Protein AF-A0A2P4SVF3-F1 (afdb_monomer_lite)

InterPro domains:
  IPR013594 Dynein heavy chain, tail [PF08385] (12-322)
  IPR026983 Dynein heavy chain [PTHR46532] (14-321)

Sequence (328 aa):
MCRWVSSALLLLHTALSEAQDIHLHLMPLRRPLEDIERTDFSKVQPLLLPLLHAVCLTWVTSKHYSQPARIVVLLQEICNLLIQQALVYLSPEDLLKGEMEESMSKVQMVLSILNGFKETFEDRREELHTYYKPDQEVKEWNFHARMVFARLDSFLKRLEMVEQAQLPVWTTVLIVFCQCYNLCASPLTLKDLLANALDLKKLEKIEFSGFKGKALSQQVLDMHEEFQEAYKVFAEQTYDCLDLTNVQKVEDIDRRLGTVFIQAFDDASDLEHTFKLLEMFGSLLERPVIAADAAGKYPDLVRMFSSALSDARLIYSRHVQAELELGE

Foldseek 3Di:
DVVVVVVVVVVVVVVVVLVVLLCVLCVVLVVLLVCLLPDQLLPNQVSLLVNLVSLLSSLARRPNCVDLVNSLVVLLVVLVSLLLNLPVQLPLVCLLVDDVVVSLVSLVSSLVSLVSSVVSNVVCQVCSCVSDDPPDDRDHNPDDCCSNCVVVVVVSVLSVLVNVVPDPPVCVVVVVVCVVPVDDDDQQGVCNVSVCLNLLVLLVVDQDDDPCRVVLNVVSVVVSVVSVVVVVCLSPDPDDPPPCVVSVVVVVVLLVVLVSLVVQCVVDPALVSNVVSCVSCPCSCVDPNSVVSCVVCVVVSVVRVVVVVVVVVVVVVVVVVVDVVVDD

pLDDT: mean 70.2, std 19.52, range [31.38, 98.06]

Organism: Bambusicola thoracicus (NCBI:txid9083)

Radius of gyration: 30.81 Å; chains: 1; bounding box: 68×55×104 Å

Structure (mmCIF, N/CA/C/O backbone):
data_AF-A0A2P4SVF3-F1
#
_entry.id   AF-A0A2P4SVF3-F1
#
loop_
_atom_site.group_PDB
_atom_site.id
_atom_site.type_symbol
_atom_site.label_atom_id
_atom_site.label_alt_id
_atom_site.label_comp_id
_atom_site.label_asym_id
_atom_site.label_entity_id
_atom_site.label_seq_id
_atom_site.pdbx_PDB_ins_code
_atom_site.Cartn_x
_atom_site.Cartn_y
_atom_site.Cartn_z
_atom_site.occupancy
_atom_site.B_iso_or_equiv
_atom_site.auth_seq_id
_atom_site.auth_comp_id
_atom_site.auth_asym_id
_atom_site.auth_atom_id
_atom_site.pdbx_PDB_model_num
ATOM 1 N N . MET A 1 1 ? 27.612 -37.792 -34.303 1.00 42.69 1 MET A N 1
ATOM 2 C CA . MET A 1 1 ? 28.078 -37.078 -33.090 1.00 42.69 1 MET A CA 1
ATOM 3 C C . MET A 1 1 ? 28.384 -35.593 -33.321 1.00 42.69 1 MET A C 1
ATOM 5 O O . MET A 1 1 ? 27.923 -34.791 -32.525 1.00 42.69 1 MET A O 1
ATOM 9 N N . CYS A 1 2 ? 29.055 -35.177 -34.405 1.00 42.62 2 CYS A N 1
ATOM 10 C CA . CYS A 1 2 ? 29.517 -33.781 -34.560 1.00 42.62 2 CYS A CA 1
ATOM 11 C C . CYS A 1 2 ? 28.425 -32.694 -34.684 1.00 42.62 2 CYS A C 1
ATOM 13 O O . CYS A 1 2 ? 28.639 -31.579 -34.221 1.00 42.62 2 CYS A O 1
ATOM 15 N N . ARG A 1 3 ? 27.241 -32.990 -35.247 1.00 35.78 3 ARG A N 1
ATOM 16 C CA . ARG A 1 3 ? 26.147 -31.997 -35.362 1.00 35.78 3 ARG A CA 1
ATOM 17 C C . ARG A 1 3 ? 25.506 -31.637 -34.017 1.00 35.78 3 ARG A C 1
ATOM 19 O O . ARG A 1 3 ? 25.167 -30.483 -33.808 1.00 35.78 3 ARG A O 1
ATOM 26 N N . TRP A 1 4 ? 25.403 -32.596 -33.097 1.00 31.38 4 TRP A N 1
ATOM 27 C CA . TRP A 1 4 ? 24.871 -32.365 -31.748 1.00 31.38 4 TRP A CA 1
ATOM 28 C C . TRP A 1 4 ? 25.852 -31.592 -30.874 1.00 31.38 4 TRP A C 1
ATOM 30 O O . TRP A 1 4 ? 25.445 -30.672 -30.182 1.00 31.38 4 TRP A O 1
ATOM 40 N N . VAL A 1 5 ? 27.148 -31.905 -30.965 1.00 40.66 5 VAL A N 1
ATOM 41 C CA . VAL A 1 5 ? 28.200 -31.169 -30.248 1.00 40.66 5 VAL A CA 1
ATOM 42 C C . VAL A 1 5 ? 28.322 -29.739 -30.776 1.00 40.66 5 VAL A C 1
ATOM 44 O O . VAL A 1 5 ? 28.398 -28.811 -29.984 1.00 40.66 5 VAL A O 1
ATOM 47 N N . SER A 1 6 ? 28.250 -29.537 -32.097 1.00 42.84 6 SER A N 1
ATOM 48 C CA . SER A 1 6 ? 28.234 -28.199 -32.702 1.00 42.84 6 SER A CA 1
ATOM 49 C C . SER A 1 6 ? 26.965 -27.415 -32.351 1.00 42.84 6 SER A C 1
ATOM 51 O O . SER A 1 6 ? 27.064 -26.237 -32.028 1.00 42.84 6 SER A O 1
ATOM 53 N N . SER A 1 7 ? 25.795 -28.064 -32.331 1.00 43.91 7 SER A N 1
ATOM 54 C CA . SER A 1 7 ? 24.541 -27.443 -31.888 1.00 43.91 7 SER A CA 1
ATOM 55 C C . SER A 1 7 ? 24.562 -27.103 -30.395 1.00 43.91 7 SER A C 1
ATOM 57 O O . SER A 1 7 ? 24.081 -26.044 -30.014 1.00 43.91 7 SER A O 1
ATOM 59 N N . ALA A 1 8 ? 25.132 -27.961 -29.549 1.00 41.50 8 ALA A N 1
ATOM 60 C CA . ALA A 1 8 ? 25.262 -27.719 -28.114 1.00 41.50 8 ALA A CA 1
ATOM 61 C C . ALA A 1 8 ? 26.281 -26.610 -27.805 1.00 41.50 8 ALA A C 1
ATOM 63 O O . ALA A 1 8 ? 26.013 -25.762 -26.962 1.00 41.50 8 ALA A O 1
ATOM 64 N N . LEU A 1 9 ? 27.413 -26.566 -28.520 1.00 45.22 9 LEU A N 1
ATOM 65 C CA . LEU A 1 9 ? 28.387 -25.468 -28.452 1.00 45.22 9 LEU A CA 1
ATOM 66 C C . LEU A 1 9 ? 27.781 -24.143 -28.911 1.00 45.22 9 LEU A C 1
ATOM 68 O O . LEU A 1 9 ? 28.027 -23.118 -28.285 1.00 45.22 9 LEU A O 1
ATOM 72 N N . LEU A 1 10 ? 26.966 -24.165 -29.970 1.00 61.94 10 LEU A N 1
ATOM 73 C CA . LEU A 1 10 ? 26.255 -22.982 -30.439 1.00 61.94 10 LEU A CA 1
ATOM 74 C C . LEU A 1 10 ? 25.254 -22.496 -29.385 1.00 61.94 10 LEU A C 1
ATOM 76 O O . LEU A 1 10 ? 25.261 -21.312 -29.076 1.00 61.94 10 LEU A O 1
ATOM 80 N N . LEU A 1 11 ? 24.474 -23.405 -28.784 1.00 60.03 11 LEU A N 1
ATOM 81 C CA . LEU A 1 11 ? 23.528 -23.092 -27.705 1.00 60.03 11 LEU A CA 1
ATOM 82 C C . LEU A 1 11 ? 24.224 -22.518 -26.462 1.00 60.03 11 LEU A C 1
ATOM 84 O O . LEU A 1 11 ? 23.758 -21.531 -25.896 1.00 60.03 11 LEU A O 1
ATOM 88 N N . LEU A 1 12 ? 25.361 -23.096 -26.065 1.00 54.97 12 LEU A N 1
ATOM 89 C CA . LEU A 1 12 ? 26.189 -22.594 -24.965 1.00 54.97 12 LEU A CA 1
ATOM 90 C C . LEU A 1 12 ? 26.756 -21.207 -25.268 1.00 54.97 12 LEU A C 1
ATOM 92 O O . LEU A 1 12 ? 26.693 -20.325 -24.417 1.00 54.97 12 LEU A O 1
ATOM 96 N N . HIS A 1 13 ? 27.271 -20.994 -26.478 1.00 65.00 13 HIS A N 1
ATOM 97 C CA . HIS A 1 13 ? 27.796 -19.696 -26.890 1.00 65.00 13 HIS A CA 1
ATOM 98 C C . HIS A 1 13 ? 26.687 -18.636 -26.958 1.00 65.00 13 HIS A C 1
ATOM 100 O O . HIS A 1 13 ? 26.895 -17.504 -26.528 1.00 65.00 13 HIS A O 1
ATOM 106 N N . THR A 1 14 ? 25.491 -18.989 -27.444 1.00 65.75 14 THR A N 1
ATOM 107 C CA . THR A 1 14 ? 24.336 -18.079 -27.444 1.00 65.75 14 THR A CA 1
ATOM 108 C C . THR A 1 14 ? 23.849 -17.769 -26.034 1.00 65.75 14 THR A C 1
ATOM 110 O O . THR A 1 14 ? 23.600 -16.606 -25.744 1.00 65.75 14 THR A O 1
ATOM 113 N N . ALA A 1 15 ? 23.778 -18.763 -25.142 1.00 66.50 15 ALA A N 1
ATOM 114 C CA . ALA A 1 15 ? 23.362 -18.561 -23.755 1.00 66.50 15 ALA A CA 1
ATOM 115 C C . ALA A 1 15 ? 24.380 -17.719 -22.965 1.00 66.50 15 ALA A C 1
ATOM 117 O O . ALA A 1 15 ? 23.991 -16.858 -22.181 1.00 66.50 15 ALA A O 1
ATOM 118 N N . LEU A 1 16 ? 25.682 -17.921 -23.201 1.00 69.75 16 LEU A N 1
ATOM 119 C CA . LEU A 1 16 ? 26.743 -17.108 -22.604 1.00 69.75 16 LEU A CA 1
ATOM 120 C C . LEU A 1 16 ? 26.688 -15.661 -23.105 1.00 69.75 16 LEU A C 1
ATOM 122 O O . LEU A 1 16 ? 26.742 -14.737 -22.298 1.00 69.75 16 LEU A O 1
ATOM 126 N N . SER A 1 17 ? 26.546 -15.470 -24.420 1.00 77.38 17 SER A N 1
ATOM 127 C CA . SER A 1 17 ? 26.406 -14.142 -25.025 1.00 77.38 17 SER A CA 1
ATOM 128 C C . SER A 1 17 ? 25.169 -13.412 -24.500 1.00 77.38 17 SER A C 1
ATOM 130 O O . SER A 1 17 ? 25.237 -12.218 -24.227 1.00 77.38 17 SER A O 1
ATOM 132 N N . GLU A 1 18 ? 24.052 -14.122 -24.335 1.00 79.88 18 GLU A N 1
ATOM 133 C CA . GLU A 1 18 ? 22.826 -13.584 -23.751 1.00 79.88 18 GLU A CA 1
ATOM 134 C C . GLU A 1 18 ? 23.025 -13.188 -22.282 1.00 79.88 18 GLU A C 1
ATOM 136 O O . GLU A 1 18 ? 22.671 -12.078 -21.896 1.00 79.88 18 GLU A O 1
ATOM 141 N N . ALA A 1 19 ? 23.633 -14.049 -21.462 1.00 74.19 19 ALA A N 1
ATOM 142 C CA . ALA A 1 19 ? 23.881 -13.753 -20.053 1.00 74.19 19 ALA A CA 1
ATOM 143 C C . ALA A 1 19 ? 24.827 -12.554 -19.858 1.00 74.19 19 ALA A C 1
ATOM 145 O O . ALA A 1 19 ? 24.607 -11.734 -18.966 1.00 74.19 19 ALA A O 1
ATOM 146 N N . GLN A 1 20 ? 25.860 -12.428 -20.699 1.00 77.62 20 GLN A N 1
ATOM 147 C CA . GLN A 1 20 ? 26.793 -11.298 -20.678 1.00 77.62 20 GLN A CA 1
ATOM 148 C C . GLN A 1 20 ? 26.118 -9.980 -21.080 1.00 77.62 20 GLN A C 1
ATOM 150 O O . GLN A 1 20 ? 26.327 -8.974 -20.405 1.00 77.62 20 GLN A O 1
ATOM 155 N N . ASP A 1 21 ? 25.285 -9.993 -22.128 1.00 82.25 21 ASP A N 1
ATOM 156 C CA . ASP A 1 21 ? 24.484 -8.836 -22.558 1.00 82.25 21 ASP A CA 1
ATOM 157 C C . ASP A 1 21 ? 23.536 -8.385 -21.438 1.00 82.25 21 ASP A C 1
ATOM 159 O O . ASP A 1 21 ? 23.573 -7.234 -21.003 1.00 82.25 21 ASP A O 1
ATOM 163 N N . ILE A 1 22 ? 22.752 -9.315 -20.885 1.00 79.06 22 ILE A N 1
ATOM 164 C CA . ILE A 1 22 ? 21.817 -9.027 -19.791 1.00 79.06 22 ILE A CA 1
ATOM 165 C C . ILE A 1 22 ? 22.556 -8.450 -18.580 1.00 79.06 22 ILE A C 1
ATOM 167 O O . ILE A 1 22 ? 22.128 -7.441 -18.022 1.00 79.06 22 ILE A O 1
ATOM 171 N N . HIS A 1 23 ? 23.677 -9.054 -18.178 1.00 78.88 23 HIS A N 1
ATOM 172 C CA . HIS A 1 23 ? 24.457 -8.569 -17.042 1.00 78.88 23 HIS A CA 1
ATOM 173 C C . HIS A 1 23 ? 24.975 -7.144 -17.269 1.00 78.88 23 HIS A C 1
ATOM 175 O O . HIS A 1 23 ? 24.807 -6.291 -16.397 1.00 78.88 23 HIS A O 1
ATOM 181 N N . LEU A 1 24 ? 25.557 -6.874 -18.441 1.00 84.50 24 LEU A N 1
ATOM 182 C CA . LEU A 1 24 ? 26.102 -5.563 -18.793 1.00 84.50 24 LEU A CA 1
ATOM 183 C C . LEU A 1 24 ? 25.034 -4.464 -18.726 1.00 84.50 24 LEU A C 1
ATOM 185 O O . LEU A 1 24 ? 25.297 -3.386 -18.197 1.00 84.50 24 LEU A O 1
ATOM 189 N N . HIS A 1 25 ? 23.832 -4.746 -19.232 1.00 81.25 25 HIS A N 1
ATOM 190 C CA . HIS A 1 25 ? 22.757 -3.759 -19.345 1.00 81.25 25 HIS A CA 1
ATOM 191 C C . HIS A 1 25 ? 21.871 -3.638 -18.098 1.00 81.25 25 HIS A C 1
ATOM 193 O O . HIS A 1 25 ? 21.207 -2.614 -17.934 1.00 81.25 25 HIS A O 1
ATOM 199 N N . LEU A 1 26 ? 21.869 -4.635 -17.206 1.00 80.50 26 LEU A N 1
ATOM 200 C CA . LEU A 1 26 ? 21.214 -4.544 -15.896 1.00 80.50 26 LEU A CA 1
ATOM 201 C C . LEU A 1 26 ? 22.123 -3.966 -14.807 1.00 80.50 26 LEU A C 1
ATOM 203 O O . LEU A 1 26 ? 21.619 -3.421 -13.828 1.00 80.50 26 LEU A O 1
ATOM 207 N N . MET A 1 27 ? 23.449 -4.037 -14.958 1.00 80.62 27 MET A N 1
ATOM 208 C CA . MET A 1 27 ? 24.395 -3.495 -13.972 1.00 80.62 27 MET A CA 1
ATOM 209 C C . MET A 1 27 ? 24.133 -2.018 -13.594 1.00 80.62 27 MET A C 1
ATOM 211 O O . MET A 1 27 ? 24.206 -1.707 -12.402 1.00 80.62 27 MET A O 1
ATOM 215 N N . PRO A 1 28 ? 23.769 -1.112 -14.527 1.00 84.75 28 PRO A N 1
ATOM 216 C CA . PRO A 1 28 ? 23.468 0.281 -14.195 1.00 84.75 28 PRO A CA 1
ATOM 217 C C . PRO A 1 28 ? 22.271 0.467 -13.253 1.00 84.75 28 PRO A C 1
ATOM 219 O O . PRO A 1 28 ? 22.237 1.460 -12.533 1.00 84.75 28 PRO A O 1
ATOM 222 N N . LEU A 1 29 ? 21.324 -0.481 -13.208 1.00 84.06 29 LEU A N 1
ATOM 223 C CA . LEU A 1 29 ? 20.151 -0.420 -12.323 1.00 84.06 29 LEU A CA 1
ATOM 224 C C . LEU A 1 29 ? 20.493 -0.685 -10.858 1.00 84.06 29 LEU A C 1
ATOM 226 O O . LEU A 1 29 ? 19.739 -0.296 -9.971 1.00 84.06 29 LEU A O 1
ATOM 230 N N . ARG A 1 30 ? 21.642 -1.312 -10.588 1.00 81.94 30 ARG A N 1
ATOM 231 C CA . ARG A 1 30 ? 22.033 -1.704 -9.235 1.00 81.94 30 ARG A CA 1
ATOM 232 C C . ARG A 1 30 ? 22.109 -0.514 -8.281 1.00 81.94 30 ARG A C 1
ATOM 234 O O . ARG A 1 30 ? 21.559 -0.586 -7.193 1.00 81.94 30 ARG A O 1
ATOM 241 N N . ARG A 1 31 ? 22.779 0.573 -8.681 1.00 85.12 31 ARG A N 1
ATOM 242 C CA . ARG A 1 31 ? 22.923 1.757 -7.817 1.00 85.12 31 ARG A CA 1
ATOM 243 C C . ARG A 1 31 ? 21.582 2.445 -7.539 1.00 85.12 31 ARG A C 1
ATOM 245 O O . ARG A 1 31 ? 21.269 2.572 -6.366 1.00 85.12 31 ARG A O 1
ATOM 252 N N . PRO A 1 32 ? 20.757 2.788 -8.549 1.00 85.62 32 PRO A N 1
ATOM 253 C CA . PRO A 1 32 ? 19.421 3.334 -8.310 1.00 85.62 32 PRO A CA 1
ATOM 254 C C . PRO A 1 32 ? 18.556 2.481 -7.374 1.00 85.62 32 PRO A C 1
ATOM 256 O O . PRO A 1 32 ? 17.869 3.026 -6.517 1.00 85.62 32 PRO A O 1
ATOM 259 N N . LEU A 1 33 ? 18.601 1.150 -7.510 1.00 84.81 33 LEU A N 1
ATOM 260 C CA . LEU A 1 33 ? 17.853 0.239 -6.638 1.00 84.81 33 LEU A CA 1
ATOM 261 C C . LEU A 1 33 ? 18.400 0.225 -5.203 1.00 84.81 33 LEU A C 1
ATOM 263 O O . LEU A 1 33 ? 17.615 0.322 -4.267 1.00 84.81 33 LEU A O 1
ATOM 267 N N . GLU A 1 34 ? 19.725 0.158 -5.026 1.00 85.06 34 GLU A N 1
ATOM 268 C CA . GLU A 1 34 ? 20.362 0.245 -3.702 1.00 85.06 34 GLU A CA 1
ATOM 269 C C . GLU A 1 34 ? 20.104 1.602 -3.025 1.00 85.06 34 GLU A C 1
ATOM 271 O O . GLU A 1 34 ? 19.914 1.664 -1.811 1.00 85.06 34 GLU A O 1
ATOM 276 N N . ASP A 1 35 ? 20.097 2.691 -3.795 1.00 87.38 35 ASP A N 1
ATOM 277 C CA . ASP A 1 35 ? 19.827 4.035 -3.286 1.00 87.38 35 ASP A CA 1
ATOM 278 C C . ASP A 1 35 ? 18.376 4.145 -2.811 1.00 87.38 35 ASP A C 1
ATOM 280 O O . ASP A 1 35 ? 18.125 4.672 -1.728 1.00 87.38 35 ASP A O 1
ATOM 284 N N . ILE A 1 36 ? 17.428 3.589 -3.572 1.00 87.81 36 ILE A N 1
ATOM 285 C CA . ILE A 1 36 ? 16.027 3.491 -3.155 1.00 87.81 36 ILE A CA 1
ATOM 286 C C . ILE A 1 36 ? 15.911 2.637 -1.894 1.00 87.81 36 ILE A C 1
ATOM 288 O O . ILE A 1 36 ? 15.255 3.067 -0.958 1.00 87.81 36 ILE A O 1
ATOM 292 N N . GLU A 1 37 ? 16.559 1.472 -1.822 1.00 84.50 37 GLU A N 1
ATOM 293 C CA . GLU A 1 37 ? 16.510 0.571 -0.657 1.00 84.50 37 GLU A CA 1
ATOM 294 C C . GLU A 1 37 ? 17.013 1.215 0.644 1.00 84.50 37 GLU A C 1
ATOM 296 O O . GLU A 1 37 ? 16.488 0.933 1.719 1.00 84.50 37 GLU A O 1
ATOM 301 N N . ARG A 1 38 ? 18.024 2.085 0.561 1.00 86.31 38 ARG A N 1
ATOM 302 C CA . ARG A 1 38 ? 18.656 2.711 1.736 1.00 86.31 38 ARG A CA 1
ATOM 303 C C . ARG A 1 38 ? 18.046 4.050 2.139 1.00 86.31 38 ARG A C 1
ATOM 305 O O . ARG A 1 38 ? 18.359 4.548 3.219 1.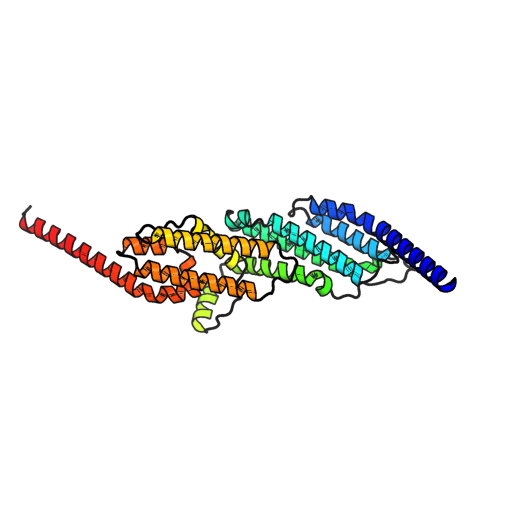00 86.31 38 ARG A O 1
ATOM 312 N N . THR A 1 39 ? 17.266 4.672 1.263 1.00 92.62 39 THR A N 1
ATOM 313 C CA . THR A 1 39 ? 16.709 6.007 1.499 1.00 92.62 39 THR A CA 1
ATOM 314 C C . THR A 1 39 ? 15.445 5.912 2.347 1.00 92.62 39 THR A C 1
ATOM 316 O O . THR A 1 39 ? 14.647 4.995 2.185 1.00 92.62 39 THR A O 1
ATOM 319 N N . ASP A 1 40 ? 15.230 6.887 3.238 1.00 92.06 40 ASP A N 1
ATOM 320 C CA . ASP A 1 40 ? 13.948 7.019 3.937 1.00 92.06 40 ASP A CA 1
ATOM 321 C C . ASP A 1 40 ? 12.812 7.091 2.914 1.00 92.06 40 ASP A C 1
ATOM 323 O O . ASP A 1 40 ? 12.858 7.917 1.999 1.00 92.06 40 ASP A O 1
ATOM 327 N N . PHE A 1 41 ? 11.760 6.295 3.098 1.00 92.62 41 PHE A N 1
ATOM 328 C CA . PHE A 1 41 ? 10.687 6.195 2.110 1.00 92.62 41 PHE A CA 1
ATOM 329 C C . PHE A 1 41 ? 10.081 7.560 1.728 1.00 92.62 41 PHE A C 1
ATOM 331 O O . PHE A 1 41 ? 9.839 7.825 0.554 1.00 92.62 41 PHE A O 1
ATOM 338 N N . SER A 1 42 ? 9.941 8.484 2.688 1.00 94.12 42 SER A N 1
ATOM 339 C CA . SER A 1 42 ? 9.441 9.853 2.457 1.00 94.12 42 SER A CA 1
ATOM 340 C C . SER A 1 42 ? 10.295 10.702 1.501 1.00 94.12 42 SER A C 1
ATOM 342 O O . SER A 1 42 ? 9.868 11.777 1.085 1.00 94.12 42 SER A O 1
ATOM 344 N N . LYS A 1 43 ? 11.497 10.241 1.139 1.00 95.94 43 LYS A N 1
ATOM 345 C CA . LYS A 1 43 ? 12.444 10.908 0.233 1.00 95.94 43 LYS A CA 1
ATOM 346 C C . LYS A 1 43 ? 12.707 10.110 -1.049 1.00 95.94 43 LYS A C 1
ATOM 348 O O . LYS A 1 43 ? 13.578 10.495 -1.825 1.00 95.94 43 LYS A O 1
ATOM 353 N N . VAL A 1 44 ? 11.975 9.021 -1.295 1.00 95.50 44 VAL A N 1
ATOM 354 C CA . VAL A 1 44 ? 12.189 8.140 -2.460 1.00 95.50 44 VAL A CA 1
ATOM 355 C C . VAL A 1 44 ? 11.719 8.770 -3.774 1.00 95.50 44 VAL A C 1
ATOM 357 O O . VAL A 1 44 ? 12.311 8.504 -4.816 1.00 95.50 44 VAL A O 1
ATOM 360 N N . GLN A 1 45 ? 10.707 9.643 -3.750 1.00 95.75 45 GLN A N 1
ATOM 361 C CA . GLN A 1 45 ? 10.113 10.252 -4.951 1.00 95.75 45 GLN A CA 1
ATOM 362 C C . GLN A 1 45 ? 11.121 10.782 -6.000 1.00 95.75 45 GLN A C 1
ATOM 364 O O . GLN A 1 45 ? 11.009 10.390 -7.162 1.00 95.75 45 GLN A O 1
ATOM 369 N N . PRO A 1 46 ? 12.134 11.606 -5.655 1.00 96.06 46 PRO A N 1
ATOM 370 C CA . PRO A 1 46 ? 13.120 12.097 -6.626 1.00 96.06 46 PRO A CA 1
ATOM 371 C C . PRO A 1 46 ? 13.998 11.004 -7.262 1.00 96.06 46 PRO A C 1
ATOM 373 O O . PRO A 1 46 ? 14.621 11.258 -8.292 1.00 96.06 46 PRO A O 1
ATOM 376 N N . LEU A 1 47 ? 14.063 9.800 -6.683 1.00 95.56 47 LEU A N 1
ATOM 377 C CA . LEU A 1 47 ? 14.856 8.676 -7.195 1.00 95.56 47 LEU A CA 1
ATOM 378 C C . LEU A 1 47 ? 14.100 7.838 -8.242 1.00 95.56 47 LEU A C 1
ATOM 380 O O . LEU A 1 47 ? 14.724 7.103 -9.010 1.00 95.56 47 LEU A O 1
ATOM 384 N N . LEU A 1 48 ? 12.771 7.972 -8.318 1.00 95.25 48 LEU A N 1
ATOM 385 C CA . LEU A 1 48 ? 11.917 7.172 -9.203 1.00 95.25 48 LEU A CA 1
ATOM 386 C C . LEU A 1 48 ? 12.156 7.470 -10.689 1.00 95.25 48 LEU A C 1
ATOM 388 O O . LEU A 1 48 ? 12.240 6.548 -11.502 1.00 95.25 48 LEU A O 1
ATOM 392 N N . LEU A 1 49 ? 12.315 8.747 -11.047 1.00 95.00 49 LEU A N 1
ATOM 393 C CA . LEU A 1 49 ? 12.583 9.155 -12.427 1.00 95.00 49 LEU A CA 1
ATOM 394 C C . LEU A 1 49 ? 13.952 8.646 -12.928 1.00 95.00 49 LEU A C 1
ATOM 396 O O . LEU A 1 49 ? 13.979 8.008 -13.984 1.00 95.00 49 LEU A O 1
ATOM 400 N N . PRO A 1 50 ? 15.076 8.839 -12.202 1.00 94.44 50 PRO A N 1
ATOM 401 C CA . PRO A 1 50 ? 16.359 8.233 -12.563 1.00 94.44 50 PRO A CA 1
ATOM 402 C C . PRO A 1 50 ? 16.308 6.707 -12.705 1.00 94.44 50 PRO A C 1
ATOM 404 O O . PRO A 1 50 ? 16.917 6.161 -13.628 1.00 94.44 50 PRO A O 1
ATOM 407 N N . LEU A 1 51 ? 15.568 6.016 -11.829 1.00 94.38 51 LEU A N 1
ATOM 408 C CA . LEU A 1 51 ? 15.387 4.568 -11.921 1.00 94.38 51 LEU A CA 1
ATOM 409 C C . LEU A 1 51 ? 14.686 4.181 -13.230 1.00 94.38 51 LEU A C 1
ATOM 411 O O . LEU A 1 51 ? 15.202 3.352 -13.979 1.00 94.38 51 LEU A O 1
ATOM 415 N N . LEU A 1 52 ? 13.532 4.784 -13.531 1.00 95.50 52 LEU A N 1
ATOM 416 C CA . LEU A 1 52 ? 12.770 4.463 -14.741 1.00 95.50 52 LEU A CA 1
ATOM 417 C C . LEU A 1 52 ? 13.529 4.840 -16.017 1.00 95.50 52 LEU A C 1
ATOM 419 O O . LEU A 1 52 ? 13.487 4.093 -16.992 1.00 95.50 52 LEU A O 1
ATOM 423 N N . HIS A 1 53 ? 14.300 5.929 -15.995 1.00 94.06 53 HIS A N 1
ATOM 424 C CA . HIS A 1 53 ? 15.216 6.274 -17.081 1.00 94.06 53 HIS A CA 1
ATOM 425 C C . HIS A 1 53 ? 16.235 5.157 -17.347 1.00 94.06 53 HIS A C 1
ATOM 427 O O . HIS A 1 53 ? 16.439 4.759 -18.496 1.00 94.06 53 HIS A O 1
ATOM 433 N N . ALA A 1 54 ? 16.839 4.599 -16.294 1.00 92.38 54 ALA A N 1
ATOM 434 C CA . ALA A 1 54 ? 17.751 3.468 -16.426 1.00 92.38 54 ALA A CA 1
ATOM 435 C C . ALA A 1 54 ? 17.040 2.211 -16.963 1.00 92.38 54 ALA A C 1
ATOM 437 O O . ALA A 1 54 ? 17.608 1.517 -17.804 1.00 92.38 54 ALA A O 1
ATOM 438 N N . VAL A 1 55 ? 15.786 1.952 -16.568 1.00 94.12 55 VAL A N 1
ATOM 439 C CA . VAL A 1 55 ? 14.984 0.836 -17.111 1.00 94.12 55 VAL A CA 1
ATOM 440 C C . VAL A 1 55 ? 14.720 1.021 -18.611 1.00 94.12 55 VAL A C 1
ATOM 442 O O . VAL A 1 55 ? 14.897 0.078 -19.388 1.00 94.12 55 VAL A O 1
ATOM 445 N N . CYS A 1 56 ? 14.359 2.232 -19.048 1.00 94.50 56 CYS A N 1
ATOM 446 C CA . CYS A 1 56 ? 14.207 2.563 -20.468 1.00 94.50 56 CYS A CA 1
ATOM 447 C C . CYS A 1 56 ? 15.524 2.370 -21.232 1.00 94.50 56 CYS A C 1
ATOM 449 O O . CYS A 1 56 ? 15.529 1.759 -22.299 1.00 94.50 56 CYS A O 1
ATOM 451 N N . LEU A 1 57 ? 16.657 2.809 -20.676 1.00 92.31 57 LEU A N 1
ATOM 452 C CA . LEU A 1 57 ? 17.970 2.582 -21.286 1.00 92.31 57 LEU A CA 1
ATOM 453 C C . LEU A 1 57 ? 18.294 1.093 -21.412 1.00 92.31 57 LEU A C 1
ATOM 455 O O . LEU A 1 57 ? 18.747 0.670 -22.476 1.00 92.31 57 LEU A O 1
ATOM 459 N N . THR A 1 58 ? 18.032 0.278 -20.387 1.00 90.44 58 THR A N 1
ATOM 460 C CA . THR A 1 58 ? 18.185 -1.183 -20.470 1.00 90.44 58 THR A CA 1
ATOM 461 C C . THR A 1 58 ? 17.335 -1.753 -21.608 1.00 90.44 58 THR A C 1
ATOM 463 O O . THR A 1 58 ? 17.832 -2.565 -22.388 1.00 90.44 58 THR A O 1
ATOM 466 N N . TRP A 1 59 ? 16.087 -1.294 -21.755 1.00 93.50 59 TRP A N 1
ATOM 467 C CA . TRP A 1 59 ? 15.202 -1.710 -22.845 1.00 93.50 59 TRP A CA 1
ATOM 468 C C . TRP A 1 59 ? 15.715 -1.314 -24.233 1.00 93.50 59 TRP A C 1
ATOM 470 O O . TRP A 1 59 ? 15.583 -2.099 -25.166 1.00 93.50 59 TRP A O 1
ATOM 480 N N . VAL A 1 60 ? 16.291 -0.124 -24.403 1.00 91.81 60 VAL A N 1
ATOM 481 C CA . VAL A 1 60 ? 16.781 0.327 -25.718 1.00 91.81 60 VAL A CA 1
ATOM 482 C C . VAL A 1 60 ? 18.130 -0.296 -26.079 1.00 91.81 60 VAL A C 1
ATOM 484 O O . VAL A 1 60 ? 18.398 -0.544 -27.256 1.00 91.81 60 VAL A O 1
ATOM 487 N N . THR A 1 61 ? 18.986 -0.542 -25.086 1.00 88.94 61 THR A N 1
ATOM 488 C CA . THR A 1 61 ? 20.391 -0.907 -25.316 1.00 88.94 61 THR A CA 1
ATOM 489 C C . THR A 1 61 ? 20.663 -2.409 -25.316 1.00 88.94 61 THR A C 1
ATOM 491 O O . THR A 1 61 ? 21.536 -2.843 -26.063 1.00 88.94 61 THR A O 1
ATOM 494 N N . SER A 1 62 ? 19.928 -3.210 -24.538 1.00 87.44 62 SER A N 1
ATOM 495 C CA . SER A 1 62 ? 20.141 -4.661 -24.491 1.00 87.44 62 SER A CA 1
ATOM 496 C C . SER A 1 62 ? 19.460 -5.357 -25.656 1.00 87.44 62 SER A C 1
ATOM 498 O O . SER A 1 62 ? 18.267 -5.205 -25.865 1.00 87.44 62 SER A O 1
ATOM 500 N N . LYS A 1 63 ? 20.161 -6.221 -26.387 1.00 83.12 63 LYS A N 1
ATOM 501 C CA . LYS A 1 63 ? 19.515 -6.987 -27.463 1.00 83.12 63 LYS A CA 1
ATOM 502 C C . LYS A 1 63 ? 18.617 -8.104 -26.923 1.00 83.12 63 LYS A C 1
ATOM 504 O O . LYS A 1 63 ? 17.610 -8.446 -27.548 1.00 83.12 63 LYS A O 1
ATOM 509 N N . HIS A 1 64 ? 19.001 -8.693 -25.793 1.00 79.12 64 HIS A N 1
ATOM 510 C CA . HIS A 1 64 ? 18.359 -9.887 -25.250 1.00 79.12 64 HIS A CA 1
ATOM 511 C C . HIS A 1 64 ? 17.340 -9.578 -24.147 1.00 79.12 64 HIS A C 1
ATOM 513 O O . HIS A 1 64 ? 16.418 -10.364 -23.926 1.00 79.12 64 HIS A O 1
ATOM 519 N N . TYR A 1 65 ? 17.459 -8.439 -23.465 1.00 82.94 65 TYR A N 1
ATOM 520 C CA . TYR A 1 65 ? 16.545 -8.044 -22.395 1.00 82.94 65 TYR A CA 1
ATOM 521 C C . TYR A 1 65 ? 15.335 -7.238 -22.886 1.00 82.94 65 TYR A C 1
ATOM 523 O O . TYR A 1 65 ? 14.355 -7.149 -22.147 1.00 82.94 65 TYR A O 1
ATOM 531 N N . SER A 1 66 ? 15.333 -6.737 -24.135 1.00 86.81 66 SER A N 1
ATOM 532 C CA . SER A 1 66 ? 14.169 -6.076 -24.763 1.00 86.81 66 SER A CA 1
ATOM 533 C C . SER A 1 66 ? 13.027 -7.040 -25.107 1.00 86.81 66 SER A C 1
ATOM 535 O O . SER A 1 66 ? 12.575 -7.135 -26.249 1.00 86.81 66 SER A O 1
ATOM 537 N N . GLN A 1 67 ? 12.589 -7.814 -24.120 1.00 87.31 67 GLN A N 1
ATOM 538 C CA . GLN A 1 67 ? 11.469 -8.736 -24.190 1.00 87.31 67 GLN A CA 1
ATOM 539 C C . GLN A 1 67 ? 10.401 -8.256 -23.204 1.00 87.31 67 GLN A C 1
ATOM 541 O O . GLN A 1 67 ? 10.725 -8.104 -22.022 1.00 87.31 67 GLN A O 1
ATOM 546 N N . PRO A 1 68 ? 9.142 -8.043 -23.637 1.00 87.31 68 PRO A N 1
ATOM 547 C CA . PRO A 1 68 ? 8.066 -7.561 -22.769 1.00 87.31 68 PRO A CA 1
ATOM 548 C C . PRO A 1 68 ? 7.976 -8.318 -21.441 1.00 87.31 68 PRO A C 1
ATOM 550 O O . PRO A 1 68 ? 7.932 -7.705 -20.381 1.00 87.31 68 PRO A O 1
ATOM 553 N N . ALA A 1 69 ? 8.067 -9.651 -21.482 1.00 80.44 69 ALA A N 1
ATOM 554 C CA . ALA A 1 69 ? 8.017 -10.491 -20.288 1.00 80.44 69 ALA A CA 1
ATOM 555 C C . ALA A 1 69 ? 9.128 -10.178 -19.266 1.00 80.44 69 ALA A C 1
ATOM 557 O O . ALA A 1 69 ? 8.880 -10.229 -18.068 1.00 80.44 69 ALA A O 1
ATOM 558 N N . ARG A 1 70 ? 10.342 -9.833 -19.718 1.00 86.06 70 ARG A N 1
ATOM 559 C CA . ARG A 1 70 ? 11.485 -9.552 -18.830 1.00 86.06 70 ARG A CA 1
ATOM 560 C C . ARG A 1 70 ? 11.370 -8.181 -18.171 1.00 86.06 70 ARG A C 1
ATOM 562 O O . ARG A 1 70 ? 11.580 -8.076 -16.968 1.00 86.06 70 ARG A O 1
ATOM 569 N N . ILE A 1 71 ? 10.982 -7.157 -18.935 1.00 90.44 71 ILE A N 1
ATOM 570 C CA . ILE A 1 71 ? 10.742 -5.815 -18.385 1.00 90.44 71 ILE A CA 1
ATOM 571 C C . ILE A 1 71 ? 9.554 -5.802 -17.432 1.00 90.44 71 ILE A C 1
ATOM 573 O O . ILE A 1 71 ? 9.644 -5.171 -16.385 1.00 90.44 71 ILE A O 1
ATOM 577 N N . VAL A 1 72 ? 8.470 -6.516 -17.752 1.00 82.94 72 VAL A N 1
ATOM 578 C CA . VAL A 1 72 ? 7.325 -6.632 -16.840 1.00 82.94 72 VAL A CA 1
ATOM 579 C C . VAL A 1 72 ? 7.773 -7.198 -15.495 1.00 82.94 72 VAL A C 1
ATOM 581 O O . VAL A 1 72 ? 7.459 -6.598 -14.475 1.00 82.94 72 VAL A O 1
ATOM 584 N N . VAL A 1 73 ? 8.562 -8.279 -15.483 1.00 80.44 73 VAL A N 1
ATOM 585 C CA . VAL A 1 73 ? 9.095 -8.853 -14.234 1.00 80.44 73 VAL A CA 1
ATOM 586 C C . VAL A 1 73 ? 9.984 -7.853 -13.492 1.00 80.44 73 VAL A C 1
ATOM 588 O O . VAL A 1 73 ? 9.808 -7.661 -12.296 1.00 80.44 73 VAL A O 1
ATOM 591 N N . LEU A 1 74 ? 10.895 -7.157 -14.178 1.00 84.69 74 LEU A N 1
ATOM 592 C CA . LEU A 1 74 ? 11.742 -6.141 -13.542 1.00 84.69 74 LEU A CA 1
ATOM 593 C C . LEU A 1 74 ? 10.918 -5.024 -12.884 1.00 84.69 74 LEU A C 1
ATOM 595 O O . LEU A 1 74 ? 11.182 -4.642 -11.748 1.00 84.69 74 LEU A O 1
ATOM 599 N N . LEU A 1 75 ? 9.913 -4.505 -13.588 1.00 90.44 75 LEU A N 1
ATOM 600 C CA . LEU A 1 75 ? 9.037 -3.458 -13.070 1.00 90.44 75 LEU A CA 1
ATOM 601 C C . LEU A 1 75 ? 8.147 -3.966 -11.930 1.00 90.44 75 LEU A C 1
ATOM 603 O O . LEU A 1 75 ? 7.887 -3.217 -10.991 1.00 90.44 75 LEU A O 1
ATOM 607 N N . GLN A 1 76 ? 7.712 -5.229 -11.975 1.00 79.56 76 GLN A N 1
ATOM 608 C CA . GLN A 1 76 ? 7.020 -5.878 -10.860 1.00 79.56 76 GLN A CA 1
ATOM 609 C C . GLN A 1 76 ? 7.924 -5.978 -9.626 1.00 79.56 76 GLN A C 1
ATOM 611 O O . GLN A 1 76 ? 7.469 -5.675 -8.528 1.00 79.56 76 GLN A O 1
ATOM 616 N N . GLU A 1 77 ? 9.204 -6.325 -9.785 1.00 80.88 77 GLU A N 1
ATOM 617 C CA . GLU A 1 77 ? 10.149 -6.352 -8.663 1.00 80.88 77 GLU A CA 1
ATOM 618 C C . GLU A 1 77 ? 10.432 -4.955 -8.099 1.00 80.88 77 GLU A C 1
ATOM 620 O O . GLU A 1 77 ? 10.524 -4.785 -6.885 1.00 80.88 77 GLU A O 1
ATOM 625 N N . ILE A 1 78 ? 10.464 -3.925 -8.948 1.00 88.94 78 ILE A N 1
ATOM 626 C CA . ILE A 1 78 ? 10.507 -2.528 -8.492 1.00 88.94 78 ILE A CA 1
ATOM 627 C C . ILE A 1 78 ? 9.243 -2.182 -7.691 1.00 88.94 78 ILE A C 1
ATOM 629 O O . ILE A 1 78 ? 9.345 -1.608 -6.607 1.00 88.94 78 ILE A O 1
ATOM 633 N N . CYS A 1 79 ? 8.054 -2.569 -8.169 1.00 85.25 79 CYS A N 1
ATOM 634 C CA . CYS A 1 79 ? 6.810 -2.389 -7.414 1.00 85.25 79 CYS A CA 1
ATOM 635 C C . CYS A 1 79 ? 6.878 -3.107 -6.060 1.00 85.25 79 CYS A C 1
ATOM 637 O O . CYS A 1 79 ? 6.478 -2.538 -5.048 1.00 85.25 79 CYS A O 1
ATOM 639 N N . ASN A 1 80 ? 7.401 -4.335 -6.026 1.00 78.38 80 ASN A N 1
ATOM 640 C CA . ASN A 1 80 ? 7.555 -5.113 -4.798 1.00 78.38 80 ASN A CA 1
ATOM 641 C C . ASN A 1 80 ? 8.484 -4.407 -3.802 1.00 78.38 80 ASN A C 1
ATOM 643 O O . ASN A 1 80 ? 8.125 -4.300 -2.631 1.00 78.38 80 ASN A O 1
ATOM 647 N N . LEU A 1 81 ? 9.627 -3.885 -4.259 1.00 81.19 81 LEU A N 1
ATOM 648 C CA . LEU A 1 81 ? 10.555 -3.107 -3.433 1.00 81.19 81 LEU A CA 1
ATOM 649 C C . LEU A 1 81 ? 9.876 -1.864 -2.840 1.00 81.19 81 LEU A C 1
ATOM 651 O O . LEU A 1 81 ? 9.983 -1.616 -1.640 1.00 81.19 81 LEU A O 1
ATOM 655 N N . LEU A 1 82 ? 9.139 -1.107 -3.657 1.00 84.44 82 LEU A N 1
ATOM 656 C CA . LEU A 1 82 ? 8.432 0.091 -3.199 1.00 84.44 82 LEU A CA 1
ATOM 657 C C . LEU A 1 82 ? 7.317 -0.240 -2.198 1.00 84.44 82 LEU A C 1
ATOM 659 O O . LEU A 1 82 ? 7.169 0.461 -1.201 1.00 84.44 82 LEU A O 1
ATOM 663 N N . ILE A 1 83 ? 6.568 -1.327 -2.419 1.00 80.44 83 ILE A N 1
ATOM 664 C CA . ILE A 1 83 ? 5.557 -1.814 -1.467 1.00 80.44 83 ILE A CA 1
ATOM 665 C C . ILE A 1 83 ? 6.222 -2.217 -0.146 1.00 80.44 83 ILE A C 1
ATOM 667 O O . ILE A 1 83 ? 5.728 -1.852 0.916 1.00 80.44 83 ILE A O 1
ATOM 671 N N . GLN A 1 84 ? 7.339 -2.947 -0.194 1.00 77.19 84 GLN A N 1
ATOM 672 C CA . GLN A 1 84 ? 8.079 -3.364 1.001 1.00 77.19 84 GLN A CA 1
ATOM 673 C C . GLN A 1 84 ? 8.537 -2.155 1.822 1.00 77.19 84 GLN A C 1
ATOM 675 O O . GLN A 1 84 ? 8.291 -2.103 3.025 1.00 77.19 84 GLN A O 1
ATOM 680 N N . GLN A 1 85 ? 9.119 -1.139 1.184 1.00 82.25 85 GLN A N 1
ATOM 681 C CA . GLN A 1 85 ? 9.521 0.071 1.902 1.00 82.25 85 GLN A CA 1
ATOM 682 C C . GLN A 1 85 ? 8.340 0.874 2.440 1.00 82.25 85 GLN A C 1
ATOM 684 O O . GLN A 1 85 ? 8.411 1.383 3.557 1.00 82.25 85 GLN A O 1
ATOM 689 N N . ALA A 1 86 ? 7.249 0.965 1.677 1.00 83.25 86 ALA A N 1
ATOM 690 C CA . ALA A 1 86 ? 6.028 1.605 2.141 1.00 83.25 86 ALA A CA 1
ATOM 691 C C . ALA A 1 86 ? 5.484 0.912 3.399 1.00 83.25 86 ALA A C 1
ATOM 693 O O . ALA A 1 86 ? 5.078 1.590 4.335 1.00 83.25 86 ALA A O 1
ATOM 694 N N . LEU A 1 87 ? 5.519 -0.423 3.456 1.00 75.81 87 LEU A N 1
ATOM 695 C CA . LEU A 1 87 ? 5.102 -1.189 4.634 1.00 75.81 87 LEU A CA 1
ATOM 696 C C . LEU A 1 87 ? 6.007 -0.945 5.845 1.00 75.81 87 LEU A C 1
ATOM 698 O O . LEU A 1 87 ? 5.497 -0.772 6.948 1.00 75.81 87 LEU A O 1
ATOM 702 N N . VAL A 1 88 ? 7.327 -0.888 5.644 1.00 77.94 88 VAL A N 1
ATOM 703 C CA . VAL A 1 88 ? 8.279 -0.548 6.716 1.00 77.94 88 VAL A CA 1
ATOM 704 C C . VAL A 1 88 ? 8.025 0.871 7.234 1.00 77.94 88 VAL A C 1
ATOM 706 O O . VAL A 1 88 ? 8.015 1.101 8.440 1.00 77.94 88 VAL A O 1
ATOM 709 N N . TYR A 1 89 ? 7.765 1.820 6.333 1.00 82.31 89 TYR A N 1
ATOM 710 C CA . TYR A 1 89 ? 7.459 3.207 6.682 1.00 82.31 89 TYR A CA 1
ATOM 711 C C . TYR A 1 89 ? 6.114 3.362 7.411 1.00 82.31 89 TYR A C 1
ATOM 713 O O . TYR A 1 89 ? 5.990 4.162 8.339 1.00 82.31 89 TYR A O 1
ATOM 721 N N . LEU A 1 90 ? 5.117 2.568 7.019 1.00 75.31 90 LEU A N 1
ATOM 722 C CA . LEU A 1 90 ? 3.793 2.478 7.638 1.00 75.31 90 LEU A CA 1
ATOM 723 C C . LEU A 1 90 ? 3.771 1.562 8.870 1.00 75.31 90 LEU A C 1
ATOM 725 O O . LEU A 1 90 ? 2.706 1.041 9.186 1.00 75.31 90 LEU A O 1
ATOM 729 N N . SER A 1 91 ? 4.914 1.344 9.536 1.00 67.94 91 SER A N 1
ATOM 730 C CA . SER A 1 91 ? 5.074 0.492 10.725 1.00 67.94 91 SER A CA 1
ATOM 731 C C . SER A 1 91 ? 3.769 0.335 11.527 1.00 67.94 91 SER A C 1
ATOM 733 O O . SER A 1 91 ? 3.244 1.333 12.037 1.00 67.94 91 SER A O 1
ATOM 735 N N . PRO A 1 92 ? 3.228 -0.893 11.663 1.00 49.59 92 PRO A N 1
ATOM 736 C CA . PRO A 1 92 ? 1.973 -1.124 12.372 1.00 49.59 92 PRO A CA 1
ATOM 737 C C . PRO A 1 92 ? 2.012 -0.599 13.803 1.00 49.59 92 PRO A C 1
ATOM 739 O O . PRO A 1 92 ? 1.015 -0.110 14.314 1.00 49.59 92 PRO A O 1
ATOM 742 N N . GLU A 1 93 ? 3.164 -0.646 14.467 1.00 50.00 93 GLU A N 1
ATOM 743 C CA . GLU A 1 93 ? 3.281 -0.102 15.816 1.00 50.00 93 GLU A CA 1
ATOM 744 C C . GLU A 1 93 ? 3.125 1.416 15.857 1.00 50.00 93 GLU A C 1
ATOM 746 O O . GLU A 1 93 ? 2.479 1.921 16.773 1.00 50.00 93 GLU A O 1
ATOM 751 N N . ASP A 1 94 ? 3.654 2.118 14.856 1.00 53.91 94 ASP A N 1
ATOM 752 C CA . ASP A 1 94 ? 3.593 3.576 14.776 1.00 53.91 94 ASP A CA 1
ATOM 753 C C . ASP A 1 94 ? 2.213 4.052 14.318 1.00 53.91 94 ASP A C 1
ATOM 755 O O . ASP A 1 94 ? 1.734 5.072 14.800 1.00 53.91 94 ASP A O 1
ATOM 759 N N . LEU A 1 95 ? 1.542 3.294 13.441 1.00 53.78 95 LEU A N 1
ATOM 760 C CA . LEU A 1 95 ? 0.161 3.574 13.035 1.00 53.78 95 LEU A CA 1
ATOM 761 C C . LEU A 1 95 ? -0.850 3.348 14.167 1.00 53.78 95 LEU A C 1
ATOM 763 O O . LEU A 1 95 ? -1.892 3.996 14.193 1.00 53.78 95 LEU A O 1
ATOM 767 N N . LEU A 1 96 ? -0.574 2.403 15.073 1.00 45.69 96 LEU A N 1
ATOM 768 C CA . LEU A 1 96 ? -1.483 2.052 16.170 1.00 45.69 96 LEU A CA 1
ATOM 769 C C . LEU A 1 96 ? -1.212 2.883 17.437 1.00 45.69 96 LEU A C 1
ATOM 771 O O . LEU A 1 96 ? -2.141 3.165 18.187 1.00 45.69 96 LEU A O 1
ATOM 775 N N . LYS A 1 97 ? 0.047 3.260 17.707 1.00 46.03 97 LYS A N 1
ATOM 776 C CA . LYS A 1 97 ? 0.433 4.060 18.887 1.00 46.03 97 LYS A CA 1
ATOM 777 C C . LYS A 1 97 ? 0.482 5.569 18.612 1.00 46.03 97 LYS A C 1
ATOM 779 O O . LYS A 1 97 ? 0.473 6.338 19.571 1.00 46.03 97 LYS A O 1
ATOM 784 N N . GLY A 1 98 ? 0.599 5.979 17.348 1.00 53.59 98 GLY A N 1
ATOM 785 C CA . GLY A 1 98 ? 0.713 7.379 16.942 1.00 53.59 98 GLY A CA 1
ATOM 786 C C . GLY A 1 98 ? -0.619 8.126 16.950 1.00 53.59 98 GLY A C 1
ATOM 787 O O . GLY A 1 98 ? -1.698 7.533 16.983 1.00 53.59 98 GLY A O 1
ATOM 788 N N . GLU A 1 99 ? -0.552 9.456 16.891 1.00 54.94 99 GLU A N 1
ATOM 789 C CA . GLU A 1 99 ? -1.747 10.281 16.722 1.00 54.94 99 GLU A CA 1
ATOM 790 C C . GLU A 1 99 ? -2.381 10.029 15.341 1.00 54.94 99 GLU A C 1
ATOM 792 O O . GLU A 1 99 ? -1.697 9.751 14.348 1.00 54.94 99 GLU A O 1
ATOM 797 N N . MET A 1 100 ? -3.714 10.120 15.263 1.00 56.09 100 MET A N 1
ATOM 798 C CA . MET A 1 100 ? -4.464 9.800 14.041 1.00 56.09 100 MET A CA 1
ATOM 799 C C . MET A 1 100 ? -4.022 10.665 12.848 1.00 56.09 100 MET A C 1
ATOM 801 O O . MET A 1 100 ? -3.928 10.171 11.727 1.00 56.09 100 MET A O 1
ATOM 805 N N . GLU A 1 101 ? -3.719 11.940 13.091 1.00 63.69 101 GLU A N 1
ATOM 806 C CA . GLU A 1 101 ? -3.303 12.904 12.067 1.00 63.69 101 GLU A CA 1
ATOM 807 C C . GLU A 1 101 ? -1.887 12.623 11.531 1.00 63.69 101 GLU A C 1
ATOM 809 O O . GLU A 1 101 ? -1.650 12.682 10.320 1.00 63.69 101 GLU A O 1
ATOM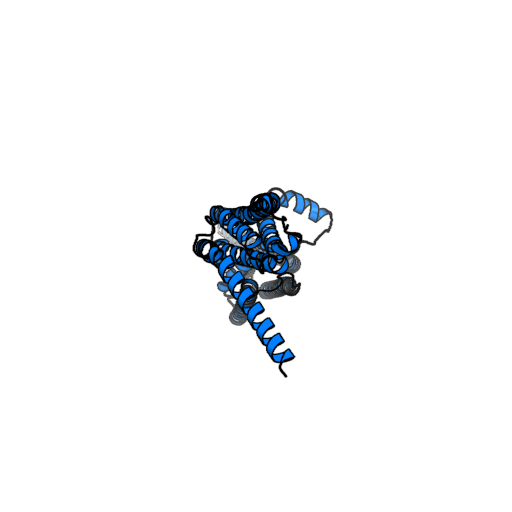 814 N N . GLU A 1 102 ? -0.962 12.214 12.405 1.00 68.56 102 GLU A N 1
ATOM 815 C CA . GLU A 1 102 ? 0.391 11.797 12.017 1.00 68.56 102 GLU A CA 1
ATOM 816 C C . GLU A 1 102 ? 0.350 10.516 11.169 1.00 68.56 102 GLU A C 1
ATOM 818 O O . GLU A 1 102 ? 0.970 10.433 10.104 1.00 68.56 102 GLU A O 1
ATOM 823 N N . SER A 1 103 ? -0.446 9.537 11.600 1.00 68.75 103 SER A N 1
ATOM 824 C CA . SER A 1 103 ? -0.640 8.269 10.889 1.00 68.75 103 SER A CA 1
ATOM 825 C C . SER A 1 103 ? -1.247 8.480 9.499 1.00 68.75 103 SER A C 1
ATOM 827 O O . SER A 1 103 ? -0.796 7.884 8.519 1.00 68.75 103 SER A O 1
ATOM 829 N N . MET A 1 104 ? -2.223 9.384 9.383 1.00 72.88 104 MET A N 1
ATOM 830 C CA . MET A 1 104 ? -2.832 9.739 8.100 1.00 72.88 104 MET A CA 1
ATOM 831 C C . MET A 1 104 ? -1.871 10.465 7.164 1.00 72.88 104 MET A C 1
ATOM 833 O O . MET A 1 104 ? -1.821 10.141 5.977 1.00 72.88 104 MET A O 1
ATOM 837 N N . SER A 1 105 ? -1.057 11.377 7.692 1.00 81.81 105 SER A N 1
ATOM 838 C CA . SER A 1 105 ? -0.028 12.064 6.905 1.00 81.81 105 SER A CA 1
ATOM 839 C C . SER A 1 105 ? 0.967 11.071 6.287 1.00 81.81 105 SER A C 1
ATOM 841 O O . SER A 1 105 ? 1.360 11.223 5.128 1.00 81.81 105 SER A O 1
ATOM 843 N N . LYS A 1 106 ? 1.325 9.999 7.013 1.00 83.88 106 LYS A N 1
ATOM 844 C CA . LYS A 1 106 ? 2.160 8.909 6.476 1.00 83.88 106 LYS A CA 1
ATOM 845 C C . LYS A 1 106 ? 1.457 8.129 5.360 1.00 83.88 106 LYS A C 1
ATOM 847 O O . LYS A 1 106 ? 2.081 7.854 4.338 1.00 83.88 106 LYS A O 1
ATOM 852 N N . VAL A 1 107 ? 0.170 7.800 5.515 1.00 80.94 107 VAL A N 1
ATOM 853 C CA . VAL A 1 107 ? -0.615 7.113 4.466 1.00 80.94 107 VAL A CA 1
ATOM 854 C C . VAL A 1 107 ? -0.696 7.962 3.196 1.00 80.94 107 VAL A C 1
ATOM 856 O O . VAL A 1 107 ? -0.435 7.455 2.106 1.00 80.94 107 VAL A O 1
ATOM 859 N N . GLN A 1 108 ? -0.974 9.260 3.328 1.00 85.81 108 GLN A N 1
ATOM 860 C CA . GLN A 1 108 ? -1.021 10.196 2.202 1.00 85.81 108 GLN A CA 1
ATOM 861 C C . GLN A 1 108 ? 0.331 10.337 1.503 1.00 85.81 108 GLN A C 1
ATOM 863 O O . GLN A 1 108 ? 0.393 10.357 0.274 1.00 85.81 108 GLN A O 1
ATOM 868 N N . MET A 1 109 ? 1.425 10.363 2.270 1.00 92.56 109 MET A N 1
ATOM 869 C CA . MET A 1 109 ? 2.782 10.342 1.721 1.00 92.56 109 MET A CA 1
ATOM 870 C C . MET A 1 109 ? 3.007 9.098 0.853 1.00 92.56 109 MET A C 1
ATOM 872 O O . MET A 1 109 ? 3.508 9.200 -0.264 1.00 92.56 109 MET A O 1
ATOM 876 N N . VAL A 1 110 ? 2.590 7.922 1.330 1.00 90.69 110 VAL A N 1
ATOM 877 C CA . VAL A 1 110 ? 2.715 6.667 0.576 1.00 90.69 110 VAL A CA 1
ATOM 878 C C . VAL A 1 110 ? 1.885 6.673 -0.696 1.00 90.69 110 VAL A C 1
ATOM 880 O O . VAL A 1 110 ? 2.411 6.343 -1.759 1.00 90.69 110 VAL A O 1
ATOM 883 N N . LEU A 1 111 ? 0.620 7.083 -0.609 1.00 88.06 111 LEU A N 1
ATOM 884 C CA . LEU A 1 111 ? -0.253 7.206 -1.774 1.00 88.06 111 LEU A CA 1
ATOM 885 C C . LEU A 1 111 ? 0.343 8.154 -2.819 1.00 88.06 111 LEU A C 1
ATOM 887 O O . LEU A 1 111 ? 0.386 7.809 -3.997 1.00 88.06 111 LEU A O 1
ATOM 891 N N . SER A 1 112 ? 0.856 9.307 -2.385 1.00 95.81 112 SER A N 1
ATOM 892 C CA . SER A 1 112 ? 1.496 10.296 -3.255 1.00 95.81 112 SER A CA 1
ATOM 893 C C . SER A 1 112 ? 2.712 9.720 -3.987 1.00 95.81 112 SER A C 1
ATOM 895 O O . SER A 1 112 ? 2.777 9.769 -5.214 1.00 95.81 112 SER A O 1
ATOM 897 N N . ILE A 1 113 ? 3.650 9.095 -3.265 1.00 97.50 113 ILE A N 1
ATOM 898 C CA . ILE A 1 113 ? 4.887 8.560 -3.857 1.00 97.50 113 ILE A CA 1
ATOM 899 C C . ILE A 1 113 ? 4.592 7.415 -4.835 1.00 97.50 113 ILE A C 1
ATOM 901 O O . ILE A 1 113 ? 5.162 7.366 -5.926 1.00 97.50 113 ILE A O 1
ATOM 905 N N . LEU A 1 114 ? 3.699 6.492 -4.468 1.00 95.81 114 LEU A N 1
ATOM 906 C CA . LEU A 1 114 ? 3.380 5.328 -5.296 1.00 95.81 114 LEU A CA 1
ATOM 907 C C . LEU A 1 114 ? 2.528 5.687 -6.523 1.00 95.81 114 LEU A C 1
ATOM 909 O O . LEU A 1 114 ? 2.737 5.104 -7.587 1.00 95.81 114 LEU A O 1
ATOM 913 N N . ASN A 1 115 ? 1.617 6.660 -6.418 1.00 96.56 115 ASN A N 1
ATOM 914 C CA . ASN A 1 115 ? 0.928 7.198 -7.594 1.00 96.56 115 ASN A CA 1
ATOM 915 C C . ASN A 1 115 ? 1.891 7.992 -8.487 1.00 96.56 115 ASN A C 1
ATOM 917 O O . ASN A 1 115 ? 1.895 7.778 -9.697 1.00 96.56 115 ASN A O 1
ATOM 921 N N . GLY A 1 116 ? 2.797 8.784 -7.906 1.00 97.06 116 GLY A N 1
ATOM 922 C CA . GLY A 1 116 ? 3.852 9.472 -8.654 1.00 97.06 116 GLY A CA 1
ATOM 923 C C . GLY A 1 116 ? 4.778 8.513 -9.415 1.00 97.06 116 GLY A C 1
ATOM 924 O O . GLY A 1 116 ? 5.206 8.814 -10.528 1.00 97.06 116 GLY A O 1
ATOM 925 N N . PHE A 1 117 ? 5.046 7.318 -8.876 1.00 98.06 117 PHE A N 1
ATOM 926 C CA . PHE A 1 117 ? 5.756 6.263 -9.609 1.00 98.06 117 PHE A CA 1
ATOM 927 C C . PHE A 1 117 ? 4.989 5.801 -10.856 1.00 98.06 117 PHE A C 1
ATOM 929 O O . PHE A 1 117 ? 5.592 5.659 -11.920 1.00 98.06 117 PHE A O 1
ATOM 936 N N . LYS A 1 118 ? 3.672 5.582 -10.740 1.00 98.00 118 LYS A N 1
ATOM 937 C CA . LYS A 1 118 ? 2.819 5.182 -11.870 1.00 98.00 118 LYS A CA 1
ATOM 938 C C . LYS A 1 118 ? 2.766 6.263 -12.947 1.00 98.00 118 LYS A C 1
ATOM 940 O O . LYS A 1 118 ? 2.906 5.936 -14.120 1.00 98.00 118 LYS A O 1
ATOM 945 N N . GLU A 1 119 ? 2.622 7.524 -12.548 1.00 97.56 119 GLU A N 1
ATOM 946 C CA . GLU A 1 119 ? 2.665 8.674 -13.462 1.00 97.56 119 GLU A CA 1
ATOM 947 C C . GLU A 1 119 ? 4.010 8.734 -14.194 1.00 97.56 119 GLU A C 1
ATOM 949 O O . GLU A 1 119 ? 4.053 8.699 -15.420 1.00 97.56 119 GLU A O 1
ATOM 954 N N . THR A 1 120 ? 5.119 8.669 -13.450 1.00 97.25 120 THR A N 1
ATOM 955 C CA . THR A 1 120 ? 6.469 8.676 -14.037 1.00 97.25 120 THR A CA 1
ATOM 956 C C . THR A 1 120 ? 6.675 7.507 -15.008 1.00 97.25 120 THR A C 1
ATOM 958 O O . THR A 1 120 ? 7.359 7.649 -16.023 1.00 97.25 120 THR A O 1
ATOM 961 N N . PHE A 1 121 ? 6.110 6.332 -14.710 1.00 97.81 121 PHE A N 1
ATOM 962 C CA . PHE A 1 121 ? 6.163 5.177 -15.603 1.00 97.81 121 PHE A CA 1
ATOM 963 C C . PHE A 1 121 ? 5.427 5.440 -16.918 1.00 97.81 121 PHE A C 1
ATOM 965 O O . PHE A 1 121 ? 6.002 5.164 -17.973 1.00 97.81 121 PHE A O 1
ATOM 972 N N . GLU A 1 122 ? 4.198 5.960 -16.874 1.00 96.88 122 GLU A N 1
ATOM 973 C CA . GLU A 1 122 ? 3.435 6.239 -18.095 1.00 96.88 122 GLU A CA 1
ATOM 974 C C . GLU A 1 122 ? 4.104 7.354 -18.913 1.00 96.88 122 GLU A C 1
ATOM 976 O O . GLU A 1 122 ? 4.307 7.173 -20.112 1.00 96.88 122 GLU A O 1
ATOM 981 N N . ASP A 1 123 ? 4.612 8.413 -18.273 1.00 96.00 123 ASP A N 1
ATOM 982 C CA . ASP A 1 123 ? 5.383 9.467 -18.950 1.00 96.00 123 ASP A CA 1
ATOM 983 C C . ASP A 1 123 ? 6.603 8.893 -19.690 1.00 96.00 123 ASP A C 1
ATOM 985 O O . ASP A 1 123 ? 6.867 9.195 -20.857 1.00 96.00 123 ASP A O 1
ATOM 989 N N . ARG A 1 124 ? 7.383 8.029 -19.021 1.00 95.31 124 ARG A N 1
ATOM 990 C CA . ARG A 1 124 ? 8.557 7.388 -19.639 1.00 95.31 124 ARG A CA 1
ATOM 991 C C . ARG A 1 124 ? 8.175 6.410 -20.740 1.00 95.31 124 ARG A C 1
ATOM 993 O O . ARG A 1 124 ? 8.950 6.234 -21.681 1.00 95.31 124 ARG A O 1
ATOM 1000 N N . ARG A 1 125 ? 7.015 5.769 -20.626 1.00 95.00 125 ARG A N 1
ATOM 1001 C CA . ARG A 1 125 ? 6.487 4.855 -21.633 1.00 95.00 125 ARG A CA 1
ATOM 1002 C C . ARG A 1 125 ? 6.075 5.600 -22.901 1.00 95.00 125 ARG A C 1
ATOM 1004 O O . ARG A 1 125 ? 6.424 5.144 -23.988 1.00 95.00 125 ARG A O 1
ATOM 1011 N N . GLU A 1 126 ? 5.391 6.734 -22.773 1.00 94.69 126 GLU A N 1
ATOM 1012 C CA . GLU A 1 126 ? 5.011 7.592 -23.903 1.00 94.69 126 GLU A CA 1
ATOM 1013 C C . GLU A 1 126 ? 6.246 8.203 -24.587 1.00 94.69 126 GLU A C 1
ATOM 1015 O O . GLU A 1 126 ? 6.372 8.209 -25.817 1.00 94.69 126 GLU A O 1
ATOM 1020 N N . GLU A 1 127 ? 7.231 8.628 -23.795 1.00 93.56 127 GLU A N 1
ATOM 1021 C CA . GLU A 1 127 ? 8.484 9.198 -24.293 1.00 93.56 127 GLU A CA 1
ATOM 1022 C C . GLU A 1 127 ? 9.552 8.154 -24.658 1.00 93.56 127 GLU A C 1
ATOM 1024 O O . GLU A 1 127 ? 10.690 8.516 -24.968 1.00 93.56 127 GLU A O 1
ATOM 1029 N N . LEU A 1 128 ? 9.236 6.857 -24.665 1.00 93.88 128 LEU A N 1
ATOM 1030 C CA . LEU A 1 128 ? 10.232 5.801 -24.883 1.00 93.88 128 LEU A CA 1
ATOM 1031 C C . LEU A 1 128 ? 10.971 5.946 -26.225 1.00 93.88 128 LEU A C 1
ATOM 1033 O O . LEU A 1 128 ? 12.160 5.645 -26.325 1.00 93.88 128 LEU A O 1
ATOM 1037 N N . HIS A 1 129 ? 10.289 6.467 -27.245 1.00 92.94 129 HIS A N 1
ATOM 1038 C CA . HIS A 1 129 ? 10.857 6.743 -28.564 1.00 92.94 129 HIS A CA 1
ATOM 1039 C C . HIS A 1 129 ? 12.039 7.732 -28.524 1.00 92.94 129 HIS A C 1
ATOM 1041 O O . HIS A 1 129 ? 12.937 7.638 -29.356 1.00 92.94 129 HIS A O 1
ATOM 1047 N N . THR A 1 130 ? 12.092 8.633 -27.536 1.00 94.31 130 THR A N 1
ATOM 1048 C CA . THR A 1 130 ? 13.152 9.651 -27.399 1.00 94.31 130 THR A CA 1
ATOM 1049 C C . THR A 1 130 ? 14.528 9.058 -27.076 1.00 94.31 130 THR A C 1
ATOM 1051 O O . THR A 1 130 ? 15.551 9.701 -27.304 1.00 94.31 130 THR A O 1
ATOM 1054 N N . TYR A 1 131 ? 14.573 7.819 -26.579 1.00 91.62 131 TYR A N 1
ATOM 1055 C CA . TYR A 1 131 ? 15.812 7.103 -26.267 1.00 91.62 131 TYR A CA 1
ATOM 1056 C C . TYR A 1 131 ? 16.459 6.465 -27.503 1.00 91.62 131 TYR A C 1
ATOM 1058 O O . TYR A 1 131 ? 17.621 6.052 -27.452 1.00 91.62 131 TYR A O 1
ATOM 1066 N N . TYR A 1 132 ? 15.717 6.353 -28.606 1.00 92.56 132 TYR A N 1
ATOM 1067 C CA . TYR A 1 132 ? 16.199 5.764 -29.848 1.00 92.56 132 TYR A CA 1
ATOM 1068 C C . TYR A 1 132 ? 16.920 6.805 -30.702 1.00 92.56 132 TYR A C 1
ATOM 1070 O O . TYR A 1 132 ? 16.602 7.993 -30.702 1.00 92.56 132 TYR A O 1
ATOM 1078 N N . LYS A 1 133 ? 17.902 6.345 -31.479 1.00 90.19 133 LYS A N 1
ATOM 1079 C CA . LYS A 1 133 ? 18.510 7.177 -32.522 1.00 90.19 133 LYS A CA 1
ATOM 1080 C C . LYS A 1 133 ? 17.514 7.358 -33.682 1.00 90.19 133 LYS A C 1
ATOM 1082 O O . LYS A 1 133 ? 16.743 6.432 -33.923 1.00 90.19 133 LYS A O 1
ATOM 1087 N N . PRO A 1 134 ? 17.573 8.468 -34.447 1.00 86.62 134 PRO A N 1
ATOM 1088 C CA . PRO A 1 134 ? 16.632 8.746 -35.543 1.00 86.62 134 PRO A CA 1
ATOM 1089 C C . PRO A 1 134 ? 16.491 7.624 -36.584 1.00 86.62 134 PRO A C 1
ATOM 1091 O O . PRO A 1 134 ? 15.428 7.463 -37.172 1.00 86.62 134 PRO A O 1
ATOM 1094 N N . ASP A 1 135 ? 17.546 6.830 -36.780 1.00 86.88 135 ASP A N 1
ATOM 1095 C CA . ASP A 1 135 ? 17.610 5.774 -37.797 1.00 86.88 135 ASP A CA 1
ATOM 1096 C C . ASP A 1 135 ? 17.318 4.365 -37.237 1.00 86.88 135 ASP A C 1
ATOM 1098 O O . ASP A 1 135 ? 17.476 3.364 -37.938 1.00 86.88 135 ASP A O 1
ATOM 1102 N N . GLN A 1 136 ? 16.955 4.259 -35.954 1.00 87.12 136 GLN A N 1
ATOM 1103 C CA . GLN A 1 136 ? 16.725 2.988 -35.268 1.00 87.12 136 GLN A CA 1
ATOM 1104 C C . GLN A 1 136 ? 15.226 2.675 -35.183 1.00 87.12 136 GLN A C 1
ATOM 1106 O O . GLN A 1 136 ? 14.422 3.527 -34.818 1.00 87.12 136 GLN A O 1
ATOM 1111 N N . GLU A 1 137 ? 14.851 1.424 -35.459 1.00 87.50 137 GLU A N 1
ATOM 1112 C CA . GLU A 1 137 ? 13.481 0.950 -35.244 1.00 87.50 137 GLU A CA 1
ATOM 1113 C C . GLU A 1 137 ? 13.114 1.025 -33.753 1.00 87.50 137 GLU A C 1
ATOM 1115 O O . GLU A 1 137 ? 13.786 0.433 -32.897 1.00 87.50 137 GLU A O 1
ATOM 1120 N N . VAL A 1 138 ? 12.041 1.759 -33.453 1.00 90.06 138 VAL A N 1
ATOM 1121 C CA . VAL A 1 138 ? 11.524 1.938 -32.095 1.00 90.06 138 VAL A CA 1
ATOM 1122 C C . VAL A 1 138 ? 10.745 0.693 -31.691 1.00 90.06 138 VAL A C 1
ATOM 1124 O O . VAL A 1 138 ? 9.787 0.299 -32.351 1.00 90.06 138 VAL A O 1
ATOM 1127 N N . LYS A 1 139 ? 11.147 0.075 -30.577 1.00 89.56 139 LYS A N 1
ATOM 1128 C CA . LYS A 1 139 ? 10.397 -1.021 -29.959 1.00 89.56 139 LYS A CA 1
ATOM 1129 C C . LYS A 1 139 ? 9.641 -0.478 -28.762 1.00 89.56 139 LYS A C 1
ATOM 1131 O O . LYS A 1 139 ? 10.250 -0.068 -27.779 1.00 89.56 139 LYS A O 1
ATOM 1136 N N . GLU A 1 140 ? 8.323 -0.499 -28.834 1.00 90.38 140 GLU A N 1
ATOM 1137 C CA . GLU A 1 140 ? 7.468 0.013 -27.767 1.00 90.38 140 GLU A CA 1
ATOM 1138 C C . GLU A 1 140 ? 7.213 -1.026 -26.669 1.00 90.38 140 GLU A C 1
ATOM 1140 O O . GLU A 1 140 ? 7.293 -2.241 -26.882 1.00 90.38 140 GLU A O 1
ATOM 1145 N N . TRP A 1 141 ? 6.835 -0.545 -25.486 1.00 93.00 141 TRP A N 1
ATOM 1146 C CA . TRP A 1 141 ? 6.257 -1.381 -24.436 1.00 93.00 141 TRP A CA 1
ATOM 1147 C C . TRP A 1 141 ? 4.796 -1.697 -24.764 1.00 93.00 141 TRP A C 1
ATOM 1149 O O . TRP A 1 141 ? 3.869 -0.994 -24.358 1.00 93.00 141 TRP A O 1
ATOM 1159 N N . ASN A 1 142 ? 4.594 -2.786 -25.498 1.00 87.62 142 ASN A N 1
ATOM 1160 C CA . ASN A 1 142 ? 3.292 -3.226 -26.006 1.00 87.62 142 ASN A CA 1
ATOM 1161 C C . ASN A 1 142 ? 2.456 -4.069 -25.017 1.00 87.62 142 ASN A C 1
ATOM 1163 O O . ASN A 1 142 ? 1.468 -4.683 -25.413 1.00 87.62 142 ASN A O 1
ATOM 1167 N N . PHE A 1 143 ? 2.838 -4.127 -23.740 1.00 90.50 143 PHE A N 1
ATOM 1168 C CA . PHE A 1 143 ? 2.103 -4.844 -22.693 1.00 90.50 143 PHE A CA 1
ATOM 1169 C C . PHE A 1 143 ? 1.127 -3.922 -21.949 1.00 90.50 143 PHE A C 1
ATOM 1171 O O . PHE A 1 143 ? 1.313 -2.711 -21.887 1.00 90.50 143 PHE A O 1
ATOM 1178 N N . HIS A 1 144 ? 0.078 -4.468 -21.336 1.00 87.75 144 HIS A N 1
ATOM 1179 C CA . HIS A 1 144 ? -0.844 -3.657 -20.534 1.00 87.75 144 HIS A CA 1
ATOM 1180 C C . HIS A 1 144 ? -0.235 -3.299 -19.171 1.00 87.75 144 HIS A C 1
ATOM 1182 O O . HIS A 1 144 ? 0.327 -4.168 -18.507 1.00 87.75 144 HIS A O 1
ATOM 1188 N N . ALA A 1 145 ? -0.425 -2.058 -18.708 1.00 91.56 145 ALA A N 1
ATOM 1189 C CA . ALA A 1 145 ? 0.088 -1.573 -17.419 1.00 91.56 145 ALA A CA 1
ATOM 1190 C C . ALA A 1 145 ? -0.372 -2.434 -16.227 1.00 91.56 145 ALA A C 1
ATOM 1192 O O . ALA A 1 145 ? 0.388 -2.663 -15.291 1.00 91.56 145 ALA A O 1
ATOM 1193 N N . ARG A 1 146 ? -1.571 -3.035 -16.311 1.00 86.44 146 ARG A N 1
ATOM 1194 C CA . ARG A 1 146 ? -2.081 -4.010 -15.329 1.00 86.44 146 ARG A CA 1
ATOM 1195 C C . ARG A 1 146 ? -1.124 -5.184 -15.092 1.00 86.44 146 ARG A C 1
ATOM 1197 O O . ARG A 1 146 ? -1.098 -5.718 -13.990 1.00 86.44 146 ARG A O 1
ATOM 1204 N N . MET A 1 147 ? -0.345 -5.594 -16.094 1.00 82.69 147 MET A N 1
ATOM 1205 C CA . MET A 1 147 ? 0.644 -6.662 -15.924 1.00 82.69 147 MET A CA 1
ATOM 1206 C C . MET A 1 147 ? 1.758 -6.257 -14.958 1.00 82.69 147 MET A C 1
ATOM 1208 O O . MET A 1 147 ? 2.287 -7.118 -14.272 1.00 82.69 147 MET A O 1
ATOM 1212 N N . VAL A 1 148 ? 2.088 -4.970 -14.873 1.00 90.88 148 VAL A N 1
ATOM 1213 C CA . VAL A 1 148 ? 3.080 -4.433 -13.936 1.00 90.88 148 VAL A CA 1
ATOM 1214 C C . VAL A 1 148 ? 2.426 -4.106 -12.596 1.00 90.88 148 VAL A C 1
ATOM 1216 O O . VAL A 1 148 ? 2.905 -4.527 -11.546 1.00 90.88 148 VAL A O 1
ATOM 121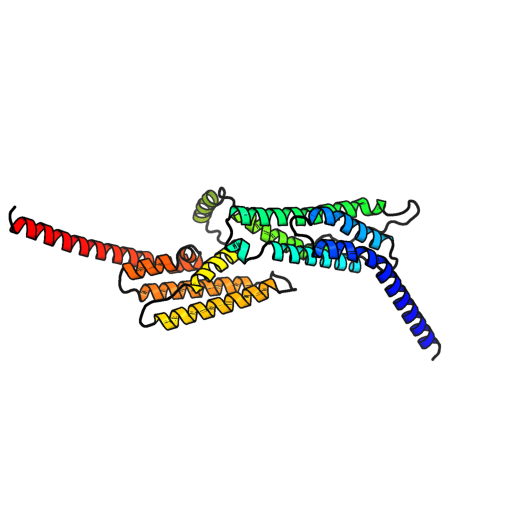9 N N . PHE A 1 149 ? 1.301 -3.390 -12.632 1.00 91.56 149 PHE A N 1
ATOM 1220 C CA . PHE A 1 149 ? 0.761 -2.728 -11.451 1.00 91.56 149 PHE A CA 1
ATOM 1221 C C . PHE A 1 149 ? -0.306 -3.498 -10.689 1.00 91.56 149 PHE A C 1
ATOM 1223 O O . PHE A 1 149 ? -0.663 -3.036 -9.619 1.00 91.56 149 PHE A O 1
ATOM 1230 N N . ALA A 1 150 ? -0.786 -4.669 -11.129 1.00 80.50 150 ALA A N 1
ATOM 1231 C CA . ALA A 1 150 ? -1.893 -5.362 -10.446 1.00 80.50 150 ALA A CA 1
ATOM 1232 C C . ALA A 1 150 ? -1.727 -5.454 -8.913 1.00 80.50 150 ALA A C 1
ATOM 1234 O O . ALA A 1 150 ? -2.667 -5.173 -8.167 1.00 80.50 150 ALA A O 1
ATOM 1235 N N . ARG A 1 151 ? -0.520 -5.793 -8.436 1.00 77.25 151 ARG A N 1
ATOM 1236 C CA . ARG A 1 151 ? -0.213 -5.856 -6.998 1.00 77.25 151 ARG A CA 1
ATOM 1237 C C . ARG A 1 151 ? -0.149 -4.469 -6.351 1.00 77.25 151 ARG A C 1
ATOM 1239 O O . ARG A 1 151 ? -0.684 -4.288 -5.260 1.00 77.25 151 ARG A O 1
ATOM 1246 N N . LEU A 1 152 ? 0.487 -3.506 -7.017 1.00 81.69 152 LEU A N 1
ATOM 1247 C CA . LEU A 1 152 ? 0.592 -2.126 -6.545 1.00 81.69 152 LEU A CA 1
ATOM 1248 C C . LEU A 1 152 ? -0.784 -1.454 -6.470 1.00 81.69 152 LEU A C 1
ATOM 1250 O O . LEU A 1 152 ? -1.099 -0.842 -5.461 1.00 81.69 152 LEU A O 1
ATOM 1254 N N . ASP A 1 153 ? -1.629 -1.637 -7.479 1.00 79.06 153 ASP A N 1
ATOM 1255 C CA . ASP A 1 153 ? -3.004 -1.141 -7.531 1.00 79.06 153 ASP A CA 1
ATOM 1256 C C . ASP A 1 153 ? -3.845 -1.738 -6.402 1.00 79.06 153 ASP A C 1
ATOM 1258 O O . ASP A 1 153 ? -4.588 -1.027 -5.731 1.00 79.06 153 ASP A O 1
ATOM 1262 N N . SER A 1 154 ? -3.697 -3.040 -6.136 1.00 77.75 154 SER A N 1
ATOM 1263 C CA . SER A 1 154 ? -4.361 -3.672 -4.994 1.00 77.75 154 SER A CA 1
ATOM 1264 C C . SER A 1 154 ? -3.855 -3.129 -3.654 1.00 77.75 154 SER A C 1
ATOM 1266 O O . SER A 1 154 ? -4.616 -3.076 -2.689 1.00 77.75 154 SER A O 1
ATOM 1268 N N . PHE A 1 155 ? -2.580 -2.752 -3.557 1.00 77.69 155 PHE A N 1
ATOM 1269 C CA . PHE A 1 155 ? -2.019 -2.119 -2.366 1.00 77.69 155 PHE A CA 1
ATOM 1270 C C . PHE A 1 155 ? -2.533 -0.681 -2.190 1.00 77.69 155 PHE A C 1
ATOM 1272 O O . PHE A 1 155 ? -3.060 -0.360 -1.127 1.00 77.69 155 PHE A O 1
ATOM 1279 N N . LEU A 1 156 ? -2.476 0.138 -3.243 1.00 79.81 156 LEU A N 1
ATOM 1280 C CA . LEU A 1 156 ? -2.998 1.507 -3.283 1.00 79.81 156 LEU A CA 1
ATOM 1281 C C . LEU A 1 156 ? -4.480 1.554 -2.924 1.00 79.81 156 LEU A C 1
ATOM 1283 O O . LEU A 1 156 ? -4.859 2.283 -2.017 1.00 79.81 156 LEU A O 1
ATOM 1287 N N . LYS A 1 157 ? -5.302 0.693 -3.534 1.00 75.81 157 LYS A N 1
ATOM 1288 C CA . LYS A 1 157 ? -6.735 0.617 -3.234 1.00 75.81 157 LYS A CA 1
ATOM 1289 C C . LYS A 1 157 ? -7.003 0.351 -1.751 1.00 75.81 157 LYS A C 1
ATOM 1291 O O . LYS A 1 157 ? -7.923 0.929 -1.181 1.00 75.81 157 LYS A O 1
ATOM 1296 N N . ARG A 1 158 ? -6.199 -0.503 -1.101 1.00 65.00 158 ARG A N 1
ATOM 1297 C CA . ARG A 1 158 ? -6.324 -0.750 0.346 1.00 65.00 158 ARG A CA 1
ATOM 1298 C C . ARG A 1 158 ? -5.991 0.494 1.166 1.00 65.00 158 ARG A C 1
ATOM 1300 O O . ARG A 1 158 ? -6.688 0.747 2.139 1.00 65.00 158 ARG A O 1
ATOM 1307 N N . LEU A 1 159 ? -4.971 1.259 0.778 1.00 68.69 159 LEU A N 1
ATOM 1308 C CA . LEU A 1 159 ? -4.598 2.509 1.447 1.00 68.69 159 LEU A CA 1
ATOM 1309 C C . LEU A 1 159 ? -5.619 3.634 1.210 1.00 68.69 159 LEU A C 1
ATOM 1311 O O . LEU A 1 159 ? -5.981 4.331 2.151 1.00 68.69 159 LEU A O 1
ATOM 1315 N N . GLU A 1 160 ? -6.154 3.771 -0.003 1.00 68.69 160 GLU A N 1
ATOM 1316 C CA . GLU A 1 160 ? -7.213 4.739 -0.328 1.00 68.69 160 GLU A CA 1
ATOM 1317 C C . GLU A 1 160 ? -8.494 4.462 0.467 1.00 68.69 160 GLU A C 1
ATOM 1319 O O . GLU A 1 160 ? -9.145 5.385 0.952 1.00 68.69 160 GLU A O 1
ATOM 1324 N N . MET A 1 161 ? -8.839 3.184 0.670 1.00 58.28 161 MET A N 1
ATOM 1325 C CA . MET A 1 161 ? -9.944 2.804 1.554 1.00 58.28 161 MET A CA 1
ATOM 1326 C C . MET A 1 161 ? -9.705 3.265 3.001 1.00 58.28 161 MET A C 1
ATOM 1328 O O . MET A 1 161 ? -10.664 3.640 3.674 1.00 58.28 161 MET A O 1
ATOM 1332 N N . VAL A 1 162 ? -8.453 3.291 3.479 1.00 55.62 162 VAL A N 1
ATOM 1333 C CA . VAL A 1 162 ? -8.113 3.854 4.801 1.00 55.62 162 VAL A CA 1
ATOM 1334 C C . VAL A 1 162 ? -8.309 5.366 4.829 1.00 55.62 162 VAL A C 1
ATOM 1336 O O . VAL A 1 162 ? -8.890 5.880 5.783 1.00 55.62 162 VAL A O 1
ATOM 1339 N N . GLU A 1 163 ? -7.867 6.068 3.786 1.00 58.09 163 GLU A N 1
ATOM 1340 C CA . GLU A 1 163 ? -8.009 7.522 3.676 1.00 58.09 163 GLU A CA 1
ATOM 1341 C C . GLU A 1 163 ? -9.478 7.961 3.616 1.00 58.09 163 GLU A C 1
ATOM 1343 O O . GLU A 1 163 ? -9.899 8.864 4.341 1.00 58.09 163 GLU A O 1
ATOM 1348 N N . GLN A 1 164 ? -10.297 7.271 2.822 1.00 51.28 164 GLN A N 1
ATOM 1349 C CA . GLN A 1 164 ? -11.715 7.598 2.654 1.00 51.28 164 GLN A CA 1
ATOM 1350 C C . GLN A 1 164 ? -12.556 7.249 3.889 1.00 51.28 164 GLN A C 1
ATOM 1352 O O . GLN A 1 164 ? -13.498 7.974 4.215 1.00 51.28 164 GLN A O 1
ATOM 1357 N N . ALA A 1 165 ? -12.192 6.197 4.630 1.00 47.81 165 ALA A N 1
ATOM 1358 C CA . ALA A 1 165 ? -12.853 5.815 5.879 1.00 47.81 165 ALA A CA 1
ATOM 1359 C C . ALA A 1 165 ? -12.620 6.808 7.040 1.00 47.81 165 ALA A C 1
ATOM 1361 O O . ALA A 1 165 ? -13.118 6.587 8.146 1.00 47.81 165 ALA A O 1
ATOM 1362 N N . GLN A 1 166 ? -11.841 7.877 6.840 1.00 42.09 166 GLN A N 1
ATOM 1363 C CA . GLN A 1 166 ? -11.572 8.915 7.843 1.00 42.09 166 GLN A CA 1
ATOM 1364 C C . GLN A 1 166 ? -12.311 10.240 7.603 1.00 42.09 166 GLN A C 1
ATOM 1366 O O . GLN A 1 166 ? -12.292 11.088 8.489 1.00 42.09 166 GLN A O 1
ATOM 1371 N N . LEU A 1 167 ? -12.987 10.444 6.464 1.00 40.44 167 LEU A N 1
ATOM 1372 C CA . LEU A 1 167 ? -13.702 11.699 6.186 1.00 40.44 167 LEU A CA 1
ATOM 1373 C C . LEU A 1 167 ? -14.982 11.813 7.049 1.00 40.44 167 LEU A C 1
ATOM 1375 O O . LEU A 1 167 ? -15.961 11.117 6.761 1.00 40.44 167 LEU A O 1
ATOM 1379 N N . PRO A 1 168 ? -15.058 12.721 8.048 1.00 43.38 168 PRO A N 1
ATOM 1380 C CA . PRO A 1 168 ? -16.161 12.773 9.021 1.00 43.38 168 PRO A CA 1
ATOM 1381 C C . PRO A 1 168 ? -17.493 13.324 8.481 1.00 43.38 168 PRO A C 1
ATOM 1383 O O . PRO A 1 168 ? -18.377 13.670 9.258 1.00 43.38 168 PRO A O 1
ATOM 1386 N N . VAL A 1 169 ? -17.656 13.462 7.163 1.00 36.66 169 VAL A N 1
ATOM 1387 C CA . VAL A 1 169 ? -18.810 14.170 6.575 1.00 36.66 169 VAL A CA 1
ATOM 1388 C C . VAL A 1 169 ? -19.825 13.211 5.948 1.00 36.66 169 VAL A C 1
ATOM 1390 O O . VAL A 1 169 ? -21.016 13.510 5.905 1.00 36.66 169 VAL A O 1
ATOM 1393 N N . TRP A 1 170 ? -19.393 12.021 5.524 1.00 34.44 170 TRP A N 1
ATOM 1394 C CA . TRP A 1 170 ? -20.272 11.050 4.867 1.00 34.44 170 TRP A CA 1
ATOM 1395 C C . TRP A 1 170 ? -20.860 10.021 5.827 1.00 34.44 170 TRP A C 1
ATOM 1397 O O . TRP A 1 170 ? -21.933 9.507 5.544 1.00 34.44 170 TRP A O 1
ATOM 1407 N N . THR A 1 171 ? -20.239 9.752 6.977 1.00 45.34 171 THR A N 1
ATOM 1408 C CA . THR A 1 171 ? -20.726 8.754 7.947 1.00 45.34 171 THR A CA 1
ATOM 1409 C C . THR A 1 171 ? -22.048 9.160 8.588 1.00 45.34 171 THR A C 1
ATOM 1411 O O . THR A 1 171 ? -22.944 8.332 8.682 1.00 45.34 171 THR A O 1
ATOM 1414 N N . THR A 1 172 ? -22.261 10.432 8.923 1.00 43.62 172 THR A N 1
ATOM 1415 C CA . THR A 1 172 ? -23.555 10.886 9.467 1.00 43.62 172 THR A CA 1
ATOM 1416 C C . THR A 1 172 ? -24.672 10.830 8.419 1.00 43.62 172 THR A C 1
ATOM 1418 O O . THR A 1 172 ? -25.815 10.522 8.745 1.00 43.62 172 THR A O 1
ATOM 1421 N N . VAL A 1 173 ? -24.350 11.069 7.143 1.00 39.06 173 VAL A N 1
ATOM 1422 C CA . VAL A 1 173 ? -25.324 11.009 6.041 1.00 39.06 173 VAL A CA 1
ATOM 1423 C C . VAL A 1 173 ? -25.602 9.558 5.632 1.00 39.06 173 VAL A C 1
ATOM 1425 O O . VAL A 1 173 ? -26.761 9.199 5.455 1.00 39.06 173 VAL A O 1
ATOM 1428 N N . LEU A 1 174 ? -24.579 8.699 5.553 1.00 36.50 174 LEU A N 1
ATOM 1429 C CA . LEU A 1 174 ? -24.706 7.281 5.202 1.00 36.50 174 LEU A CA 1
ATOM 1430 C C . LEU A 1 174 ? -25.238 6.412 6.336 1.00 36.50 174 LEU A C 1
ATOM 1432 O O . LEU A 1 174 ? -25.934 5.463 6.025 1.00 36.50 174 LEU A O 1
ATOM 1436 N N . ILE A 1 175 ? -24.995 6.700 7.618 1.00 44.34 175 ILE A N 1
ATOM 1437 C CA . ILE A 1 175 ? -25.623 5.941 8.717 1.00 44.34 175 ILE A CA 1
ATOM 1438 C C . ILE A 1 175 ? -27.140 6.177 8.704 1.00 44.34 175 ILE A C 1
ATOM 1440 O O . ILE A 1 175 ? -27.907 5.219 8.786 1.00 44.34 175 ILE A O 1
ATOM 1444 N N . VAL A 1 176 ? -27.578 7.422 8.477 1.00 40.19 176 VAL A N 1
ATOM 1445 C CA . VAL A 1 176 ? -29.005 7.759 8.324 1.00 40.19 176 VAL A CA 1
ATOM 1446 C C . VAL A 1 176 ? -29.590 7.165 7.033 1.00 40.19 176 VAL A C 1
ATOM 1448 O O . VAL A 1 176 ? -30.743 6.734 7.024 1.00 40.19 176 VAL A O 1
ATOM 1451 N N . PHE A 1 177 ? -28.805 7.061 5.954 1.00 35.06 177 PHE A N 1
ATOM 1452 C CA . PHE A 1 177 ? -29.253 6.457 4.691 1.00 35.06 177 PHE A CA 1
ATOM 1453 C C . PHE A 1 177 ? -29.246 4.912 4.712 1.00 35.06 177 PHE A C 1
ATOM 1455 O O . PHE A 1 177 ? -30.169 4.291 4.186 1.00 35.06 177 PHE A O 1
ATOM 1462 N N . CYS A 1 178 ? -28.264 4.276 5.359 1.00 37.88 178 CYS A N 1
ATOM 1463 C CA . CYS A 1 178 ? -28.147 2.819 5.497 1.00 37.88 178 CYS A CA 1
ATOM 1464 C C . CYS A 1 178 ? -29.168 2.250 6.481 1.00 37.88 178 CYS A C 1
ATOM 1466 O O . CYS A 1 178 ? -29.746 1.202 6.194 1.00 37.88 178 CYS A O 1
ATOM 1468 N N . GLN A 1 179 ? -29.460 2.951 7.585 1.00 37.44 179 GLN A N 1
ATOM 1469 C CA . GLN A 1 179 ? -30.551 2.564 8.489 1.00 37.44 179 GLN A CA 1
ATOM 1470 C C . GLN A 1 179 ? -31.925 2.600 7.793 1.00 37.44 179 GLN A C 1
ATOM 1472 O O . GLN A 1 179 ? -32.829 1.874 8.198 1.00 37.44 179 GLN A O 1
ATOM 1477 N N . CYS A 1 180 ? -32.079 3.380 6.714 1.00 36.03 180 CYS A N 1
ATOM 1478 C CA . CYS A 1 180 ? -33.327 3.467 5.952 1.00 36.03 180 CYS A CA 1
ATOM 1479 C C . CYS A 1 180 ? -33.491 2.408 4.841 1.00 36.03 180 CYS A C 1
ATOM 1481 O O . CYS A 1 180 ? -34.621 2.202 4.404 1.00 36.03 180 CYS A O 1
ATOM 1483 N N . TYR A 1 181 ? -32.424 1.745 4.365 1.00 33.00 181 TYR A N 1
ATOM 1484 C CA . TYR A 1 181 ? -32.498 0.938 3.129 1.00 33.00 181 TYR A CA 1
ATOM 1485 C C . TYR A 1 181 ? -31.962 -0.501 3.187 1.00 33.00 181 TYR A C 1
ATOM 1487 O O . TYR A 1 181 ? -32.104 -1.208 2.195 1.00 33.00 181 TYR A O 1
ATOM 1495 N N . ASN A 1 182 ? -31.450 -1.004 4.318 1.00 37.00 182 ASN A N 1
ATOM 1496 C CA . ASN A 1 182 ? -31.094 -2.431 4.462 1.00 37.00 182 ASN A CA 1
ATOM 1497 C C . ASN A 1 182 ? -30.031 -2.939 3.450 1.00 37.00 182 ASN A C 1
ATOM 1499 O O . ASN A 1 182 ? -30.061 -4.093 3.025 1.00 37.00 182 ASN A O 1
ATOM 1503 N N . LEU A 1 183 ? -29.068 -2.095 3.062 1.00 38.12 183 LEU A N 1
ATOM 1504 C CA . LEU A 1 183 ? -27.899 -2.514 2.277 1.00 38.12 183 LEU A CA 1
ATOM 1505 C C . LEU A 1 183 ? -26.665 -2.626 3.187 1.00 38.12 183 LEU A C 1
ATOM 1507 O O . LEU A 1 183 ? -25.882 -1.689 3.305 1.00 38.12 183 LEU A O 1
ATOM 1511 N N . CYS A 1 184 ? -26.474 -3.786 3.817 1.00 34.28 184 CYS A N 1
ATOM 1512 C CA . CYS A 1 184 ? -25.207 -4.142 4.459 1.00 34.28 184 CYS A CA 1
ATOM 1513 C C . CYS A 1 184 ? -24.380 -5.016 3.515 1.00 34.28 184 CYS A C 1
ATOM 1515 O O . CYS A 1 184 ? -24.668 -6.198 3.355 1.00 34.28 184 CYS A O 1
ATOM 1517 N N . ALA A 1 185 ? -23.339 -4.437 2.921 1.00 37.84 185 ALA A N 1
ATOM 1518 C CA . ALA A 1 185 ? -22.147 -5.167 2.500 1.00 37.84 185 ALA A CA 1
ATOM 1519 C C . ALA A 1 185 ? -21.017 -4.163 2.247 1.00 37.84 185 ALA A C 1
ATOM 1521 O O . ALA A 1 185 ? -20.958 -3.539 1.188 1.00 37.84 185 ALA A O 1
ATOM 1522 N N . SER A 1 186 ? -20.100 -4.022 3.200 1.00 39.84 186 SER A N 1
ATOM 1523 C CA . SER A 1 186 ? -18.794 -3.416 2.945 1.00 39.84 186 SER A CA 1
ATOM 1524 C C . SER A 1 186 ? -17.701 -4.414 3.342 1.00 39.84 186 SER A C 1
ATOM 1526 O O . SER A 1 186 ? -17.756 -4.945 4.451 1.00 39.84 186 SER A O 1
ATOM 1528 N N . PRO A 1 187 ? -16.744 -4.723 2.446 1.00 40.47 187 PRO A N 1
ATOM 1529 C CA . PRO A 1 187 ? -15.620 -5.596 2.762 1.00 40.47 187 PRO A CA 1
ATOM 1530 C C . PRO A 1 187 ? -14.733 -4.943 3.830 1.00 40.47 187 PRO A C 1
ATOM 1532 O O . PRO A 1 187 ? -14.453 -3.747 3.745 1.00 40.47 187 PRO A O 1
ATOM 1535 N N . LEU A 1 188 ? -14.310 -5.745 4.813 1.00 40.47 188 LEU A N 1
ATOM 1536 C CA . LEU A 1 188 ? -13.430 -5.347 5.916 1.00 40.47 188 LEU A CA 1
ATOM 1537 C C . LEU A 1 188 ? -12.235 -4.516 5.418 1.00 40.47 188 LEU A C 1
ATOM 1539 O O . LEU A 1 188 ? -11.497 -4.933 4.521 1.00 40.47 188 LEU A O 1
ATOM 1543 N N . THR A 1 189 ? -12.055 -3.332 6.001 1.00 44.12 189 THR A N 1
ATOM 1544 C CA . THR A 1 189 ? -11.002 -2.374 5.647 1.00 44.12 189 THR A CA 1
ATOM 1545 C C . THR A 1 189 ? -9.733 -2.607 6.478 1.00 44.12 189 THR A C 1
ATOM 1547 O O . THR A 1 189 ? -9.775 -3.212 7.545 1.00 44.12 189 THR A O 1
ATOM 1550 N N . LEU A 1 190 ? -8.573 -2.093 6.040 1.00 36.09 190 LEU A N 1
ATOM 1551 C CA . LEU A 1 190 ? -7.350 -2.091 6.863 1.00 36.09 190 LEU A CA 1
ATOM 1552 C C . LEU A 1 190 ? -7.549 -1.269 8.150 1.00 36.09 190 LEU A C 1
ATOM 1554 O O . LEU A 1 190 ? -6.901 -1.553 9.142 1.00 36.09 190 LEU A O 1
ATOM 1558 N N . LYS A 1 191 ? -8.477 -0.303 8.161 1.00 36.44 191 LYS A N 1
ATOM 1559 C CA . LYS A 1 191 ? -8.889 0.425 9.364 1.00 36.44 191 LYS A CA 1
ATOM 1560 C C . LYS A 1 191 ? -9.676 -0.472 10.315 1.00 36.44 191 LYS A C 1
ATOM 1562 O O . LYS A 1 191 ? -9.405 -0.416 11.500 1.00 36.44 191 LYS A O 1
ATOM 1567 N N . ASP A 1 192 ? -10.547 -1.347 9.813 1.00 43.97 192 ASP A N 1
ATOM 1568 C CA . ASP A 1 192 ? -11.164 -2.396 10.632 1.00 43.97 192 ASP A CA 1
ATOM 1569 C C . ASP A 1 192 ? -10.098 -3.379 11.109 1.00 43.97 192 ASP A C 1
ATOM 1571 O O . ASP A 1 192 ? -10.094 -3.745 12.263 1.00 43.97 192 ASP A O 1
ATOM 1575 N N . LEU A 1 193 ? -9.119 -3.746 10.282 1.00 40.91 193 LEU A N 1
ATOM 1576 C CA . LEU A 1 193 ? -8.051 -4.673 10.669 1.00 40.91 193 LEU A CA 1
ATOM 1577 C C . LEU A 1 193 ? -7.053 -4.067 11.677 1.00 40.91 193 LEU A C 1
ATOM 1579 O O . LEU A 1 193 ? -6.575 -4.778 12.554 1.00 40.91 193 LEU A O 1
ATOM 1583 N N . LEU A 1 194 ? -6.766 -2.765 11.586 1.00 36.47 194 LEU A N 1
ATOM 1584 C CA . LEU A 1 194 ? -5.917 -1.997 12.504 1.00 36.47 194 LEU A CA 1
ATOM 1585 C C . LEU A 1 194 ? -6.684 -1.589 13.772 1.00 36.47 194 LEU A C 1
ATOM 1587 O O . LEU A 1 194 ? -6.131 -1.692 14.857 1.00 36.47 194 LEU A O 1
ATOM 1591 N N . ALA A 1 195 ? -7.961 -1.208 13.676 1.00 43.03 195 ALA A N 1
ATOM 1592 C CA . ALA A 1 195 ? -8.839 -1.000 14.830 1.00 43.03 195 ALA A CA 1
ATOM 1593 C C . ALA A 1 195 ? -9.087 -2.321 15.567 1.00 43.03 195 ALA A C 1
ATOM 1595 O O . ALA A 1 195 ? -8.981 -2.357 16.786 1.00 43.03 195 ALA A O 1
ATOM 1596 N N . ASN A 1 196 ? -9.275 -3.426 14.841 1.00 44.59 196 ASN A N 1
ATOM 1597 C CA . ASN A 1 196 ? -9.289 -4.774 15.401 1.00 44.59 196 ASN A CA 1
ATOM 1598 C C . ASN A 1 196 ? -7.938 -5.116 16.008 1.00 44.59 196 ASN A C 1
ATOM 1600 O O . ASN A 1 196 ? -7.916 -5.623 17.109 1.00 44.59 196 ASN A O 1
ATOM 1604 N N . ALA A 1 197 ? -6.803 -4.827 15.368 1.00 40.03 197 ALA A N 1
ATOM 1605 C CA . ALA A 1 197 ? -5.492 -5.079 15.970 1.00 40.03 197 ALA A CA 1
ATOM 1606 C C . ALA A 1 197 ? -5.257 -4.239 17.243 1.00 40.03 197 ALA A C 1
ATOM 1608 O O . ALA A 1 197 ? -4.630 -4.723 18.182 1.00 40.03 197 ALA A O 1
ATOM 1609 N N . LEU A 1 198 ? -5.773 -3.005 17.299 1.00 45.03 198 LEU A N 1
ATOM 1610 C CA . LEU A 1 198 ? -5.757 -2.132 18.480 1.00 45.03 198 LEU A CA 1
ATOM 1611 C C . LEU A 1 198 ? -6.667 -2.652 19.593 1.00 45.03 198 LEU A C 1
ATOM 1613 O O . LEU A 1 198 ? -6.246 -2.720 20.747 1.00 45.03 198 LEU A O 1
ATOM 1617 N N . ASP A 1 199 ? -7.884 -3.061 19.255 1.00 48.69 199 ASP A N 1
ATOM 1618 C CA . ASP A 1 199 ? -8.847 -3.612 20.203 1.00 48.69 199 ASP A CA 1
ATOM 1619 C C . ASP A 1 199 ? -8.440 -5.018 20.671 1.00 48.69 199 ASP A C 1
ATOM 1621 O O . ASP A 1 199 ? -8.560 -5.344 21.849 1.00 48.69 199 ASP A O 1
ATOM 1625 N N . LEU A 1 200 ? -7.828 -5.820 19.799 1.00 47.84 200 LEU A N 1
ATOM 1626 C CA . LEU A 1 200 ? -7.221 -7.110 20.124 1.00 47.84 200 LEU A CA 1
ATOM 1627 C C . LEU A 1 200 ? -5.893 -6.945 20.880 1.00 47.84 200 LEU A C 1
ATOM 1629 O O . LEU A 1 200 ? -5.479 -7.877 21.559 1.00 47.84 200 LEU A O 1
ATOM 1633 N N . LYS A 1 201 ? -5.232 -5.777 20.839 1.00 44.44 201 LYS A N 1
ATOM 1634 C CA . LYS A 1 201 ? -4.136 -5.431 21.766 1.00 44.44 201 LYS A CA 1
ATOM 1635 C C . LYS A 1 201 ? -4.641 -5.034 23.154 1.00 44.44 201 LYS A C 1
ATOM 1637 O O . LYS A 1 201 ? -3.921 -5.240 24.125 1.00 44.44 201 LYS A O 1
ATOM 1642 N N . LYS A 1 202 ? -5.877 -4.532 23.298 1.00 48.25 202 LYS A N 1
ATOM 1643 C CA . LYS A 1 202 ? -6.493 -4.337 24.629 1.00 48.25 202 LYS A CA 1
ATOM 1644 C C . LYS A 1 202 ? -6.716 -5.673 25.351 1.00 48.25 202 LYS A C 1
ATOM 1646 O O . LYS A 1 202 ? -6.661 -5.697 26.578 1.00 48.25 202 LYS A O 1
ATOM 1651 N N . LEU A 1 203 ? -6.872 -6.776 24.609 1.00 49.56 203 LEU A N 1
ATOM 1652 C CA . LEU A 1 203 ? -6.966 -8.136 25.158 1.00 49.56 203 LEU A CA 1
ATOM 1653 C C . LEU A 1 203 ? -5.717 -8.578 25.936 1.00 49.56 203 LEU A C 1
ATOM 1655 O O . LEU A 1 203 ? -5.853 -9.363 26.868 1.00 49.56 203 LEU A O 1
ATOM 1659 N N . GLU A 1 204 ? -4.531 -8.039 25.630 1.00 43.97 204 GLU A N 1
ATOM 1660 C CA . GLU A 1 204 ? -3.288 -8.322 26.374 1.00 43.97 204 GLU A CA 1
ATOM 1661 C C . GLU A 1 204 ? -3.386 -7.881 27.848 1.00 43.97 204 GLU A C 1
ATOM 1663 O O . GLU A 1 204 ? -2.740 -8.449 28.724 1.00 43.97 204 GLU A O 1
ATOM 1668 N N . LYS A 1 205 ? -4.225 -6.876 28.135 1.00 47.03 205 LYS A N 1
ATOM 1669 C CA . LYS A 1 205 ? -4.440 -6.322 29.481 1.00 47.03 205 LYS A CA 1
ATOM 1670 C C . LYS A 1 205 ? -5.740 -6.791 30.139 1.00 47.03 205 LYS A C 1
ATOM 1672 O O . LYS A 1 205 ? -6.078 -6.301 31.216 1.00 47.03 205 LYS A O 1
ATOM 1677 N N . ILE A 1 206 ? -6.485 -7.699 29.507 1.00 51.56 206 ILE A N 1
ATOM 1678 C CA . ILE A 1 206 ? -7.766 -8.180 30.030 1.00 51.56 206 ILE A CA 1
ATOM 1679 C C . ILE A 1 206 ? -7.531 -9.322 31.037 1.00 51.56 206 ILE A C 1
ATOM 1681 O O . ILE A 1 206 ? -7.417 -10.504 30.707 1.00 51.56 206 ILE A O 1
ATOM 1685 N N . GLU A 1 207 ? -7.486 -8.947 32.315 1.00 51.72 207 GLU A N 1
ATOM 1686 C CA . GLU A 1 207 ? -7.537 -9.877 33.443 1.00 51.72 207 GLU A CA 1
ATOM 1687 C C . GLU A 1 207 ? -8.979 -10.001 33.947 1.00 51.72 207 GLU A C 1
ATOM 1689 O O . GLU A 1 207 ? -9.535 -9.075 34.540 1.00 51.72 207 GLU A O 1
ATOM 1694 N N . PHE A 1 208 ? -9.603 -11.158 33.725 1.00 53.31 208 PHE A N 1
ATOM 1695 C CA . PHE A 1 208 ? -10.900 -11.448 34.327 1.00 53.31 208 PHE A CA 1
ATOM 1696 C C . PHE A 1 208 ? -10.702 -11.851 35.792 1.00 53.31 208 PHE A C 1
ATOM 1698 O O . PHE A 1 208 ? -9.999 -12.816 36.102 1.00 53.31 208 PHE A O 1
ATOM 1705 N N . SER A 1 209 ? -11.362 -11.148 36.709 1.00 46.69 209 SER A N 1
ATOM 1706 C CA . SER A 1 209 ? -11.446 -11.528 38.120 1.00 46.69 209 SER A CA 1
ATOM 1707 C C . SER A 1 209 ? -12.655 -12.449 38.354 1.00 46.69 209 SER A C 1
ATOM 1709 O O . SER A 1 209 ? -13.745 -12.208 37.846 1.00 46.69 209 SER A O 1
ATOM 1711 N N . GLY A 1 210 ? -12.465 -13.556 39.087 1.00 56.53 210 GLY A N 1
ATOM 1712 C CA . GLY A 1 210 ? -13.530 -14.526 39.399 1.00 56.53 210 GLY A CA 1
ATOM 1713 C C . GLY A 1 210 ? -13.103 -15.997 39.293 1.00 56.53 210 GLY A C 1
ATOM 1714 O O . GLY A 1 210 ? -11.985 -16.309 38.884 1.00 56.53 210 GLY A O 1
ATOM 1715 N N . PHE A 1 211 ? -14.000 -16.929 39.644 1.00 44.81 211 PHE A N 1
ATOM 1716 C CA . PHE A 1 211 ? -13.698 -18.371 39.753 1.00 44.81 211 PHE A CA 1
ATOM 1717 C C . PHE A 1 211 ? -13.319 -19.054 38.421 1.00 44.81 211 PHE A C 1
ATOM 1719 O O . PHE A 1 211 ? -12.634 -20.075 38.435 1.00 44.81 211 PHE A O 1
ATOM 1726 N N . LYS A 1 212 ? -13.712 -18.473 37.277 1.00 57.34 212 LYS A N 1
ATOM 1727 C CA . LYS A 1 212 ? -13.297 -18.883 35.917 1.00 57.34 212 LYS A CA 1
ATOM 1728 C C . LYS A 1 212 ? -12.342 -17.896 35.239 1.00 57.34 212 LYS A C 1
ATOM 1730 O O . LYS A 1 212 ? -11.890 -18.165 34.128 1.00 57.34 212 LYS A O 1
ATOM 1735 N N . GLY A 1 213 ? -12.024 -16.775 35.887 1.00 55.44 213 GLY A N 1
ATOM 1736 C CA . GLY A 1 213 ? -11.321 -15.657 35.255 1.00 55.44 213 GLY A CA 1
ATOM 1737 C C . GLY A 1 213 ? -9.965 -16.051 34.672 1.00 55.44 213 GLY A C 1
ATOM 1738 O O . GLY A 1 213 ? -9.638 -15.690 33.548 1.00 55.44 213 GLY A O 1
ATOM 1739 N N . LYS A 1 214 ? -9.239 -16.937 35.363 1.00 59.91 214 LYS A N 1
ATOM 1740 C CA . LYS A 1 214 ? -7.943 -17.452 34.900 1.00 59.91 214 LYS A CA 1
ATOM 1741 C C . LYS A 1 214 ? -8.035 -18.294 33.618 1.00 59.91 214 LYS A C 1
ATOM 1743 O O . LYS A 1 214 ? -7.123 -18.252 32.804 1.00 59.91 214 LYS A O 1
ATOM 1748 N N . ALA A 1 215 ? -9.123 -19.045 33.430 1.00 65.75 215 ALA A N 1
ATOM 1749 C CA . ALA A 1 215 ? -9.342 -19.843 32.221 1.00 65.75 215 ALA A CA 1
ATOM 1750 C C . ALA A 1 215 ? -9.773 -18.964 31.035 1.00 65.75 215 ALA A C 1
ATOM 1752 O O . ALA A 1 215 ? -9.306 -19.171 29.920 1.00 65.75 215 ALA A O 1
ATOM 1753 N N . LEU A 1 216 ? -10.613 -17.955 31.290 1.00 51.34 216 LEU A N 1
ATOM 1754 C CA . LEU A 1 216 ? -11.062 -16.989 30.281 1.00 51.34 216 LEU A CA 1
ATOM 1755 C C . LEU A 1 216 ? -9.926 -16.062 29.826 1.00 51.34 216 LEU A C 1
ATOM 1757 O O . LEU A 1 216 ? -9.768 -15.851 28.628 1.00 51.34 216 LEU A O 1
ATOM 1761 N N . SER A 1 217 ? -9.086 -15.570 30.745 1.00 59.16 217 SER A N 1
ATOM 1762 C CA . SER A 1 217 ? -7.896 -14.788 30.375 1.00 59.16 217 SER A CA 1
ATOM 1763 C C . SER A 1 217 ? -6.902 -15.616 29.562 1.00 59.16 217 SER A C 1
ATOM 1765 O O . SER A 1 217 ? -6.348 -15.101 28.597 1.00 59.16 217 SER A O 1
ATOM 1767 N N . GLN A 1 218 ? -6.721 -16.905 29.883 1.00 63.94 218 GLN A N 1
ATOM 1768 C CA . GLN A 1 218 ? -5.876 -17.784 29.068 1.00 63.94 218 GLN A CA 1
ATOM 1769 C C . GLN A 1 218 ? -6.451 -17.958 27.656 1.00 63.94 218 GLN A C 1
ATOM 1771 O O . GLN A 1 218 ? -5.727 -17.828 26.679 1.00 63.94 218 GLN A O 1
ATOM 1776 N N . GLN A 1 219 ? -7.763 -18.168 27.537 1.00 59.38 219 GLN A N 1
ATOM 1777 C CA . GLN A 1 219 ? -8.424 -18.310 26.240 1.00 59.38 219 GLN A CA 1
ATOM 1778 C C . GLN A 1 219 ? -8.298 -17.041 25.379 1.00 59.38 219 GLN A C 1
ATOM 1780 O O . GLN A 1 219 ? -8.165 -17.127 24.161 1.00 59.38 219 GLN A O 1
ATOM 1785 N N . VAL A 1 220 ? -8.328 -15.863 26.008 1.00 51.62 220 VAL A N 1
ATOM 1786 C CA . VAL A 1 220 ? -8.120 -14.570 25.347 1.00 51.62 220 VAL A CA 1
ATOM 1787 C C . VAL A 1 220 ? -6.669 -14.371 24.895 1.00 51.62 220 VAL A C 1
ATOM 1789 O O . VAL A 1 220 ? -6.452 -13.875 23.790 1.00 51.62 220 VAL A O 1
ATOM 1792 N N . LEU A 1 221 ? -5.690 -14.808 25.692 1.00 57.38 221 LEU A N 1
ATOM 1793 C CA . LEU A 1 221 ? -4.274 -14.814 25.307 1.00 57.38 221 LEU A CA 1
ATOM 1794 C C . LEU A 1 221 ? -4.005 -15.739 24.115 1.00 57.38 221 LEU A C 1
ATOM 1796 O O . LEU A 1 221 ? -3.358 -15.315 23.161 1.00 57.38 221 LEU A O 1
ATOM 1800 N N . ASP A 1 222 ? -4.565 -16.948 24.117 1.00 59.66 222 ASP A N 1
ATOM 1801 C CA . ASP A 1 222 ? -4.398 -17.899 23.011 1.00 59.66 222 ASP A CA 1
ATOM 1802 C C . ASP A 1 222 ? -4.994 -17.334 21.699 1.00 59.66 222 ASP A C 1
ATOM 1804 O O . ASP A 1 222 ? -4.393 -17.440 20.630 1.00 59.66 222 ASP A O 1
ATOM 1808 N N . MET A 1 223 ? -6.148 -16.652 21.778 1.00 54.81 223 MET A N 1
ATOM 1809 C CA . MET A 1 223 ? -6.746 -15.946 20.631 1.00 54.81 223 MET A CA 1
ATOM 1810 C C . MET A 1 223 ? -5.890 -14.767 20.149 1.00 54.81 223 MET A C 1
ATOM 1812 O O . MET A 1 223 ? -5.855 -14.480 18.950 1.00 54.81 223 MET A O 1
ATOM 1816 N N . HIS A 1 224 ? -5.198 -14.082 21.064 1.00 50.06 224 HIS A N 1
ATOM 1817 C CA . HIS A 1 224 ? -4.274 -13.006 20.719 1.00 50.06 224 HIS A CA 1
ATOM 1818 C C . HIS A 1 224 ? -3.037 -13.541 19.981 1.00 50.06 224 HIS A C 1
ATOM 1820 O O . HIS A 1 224 ? -2.665 -12.980 18.951 1.00 50.06 224 HIS A O 1
ATOM 1826 N N . GLU A 1 225 ? -2.431 -14.637 20.448 1.00 57.12 225 GLU A N 1
ATOM 1827 C CA . GLU A 1 225 ? -1.290 -15.272 19.771 1.00 57.12 225 GLU A CA 1
ATOM 1828 C C . GLU A 1 225 ? -1.664 -15.804 18.376 1.00 57.12 225 GLU A C 1
ATOM 1830 O O . GLU A 1 225 ? -0.934 -15.554 17.414 1.00 57.12 225 GLU A O 1
ATOM 1835 N N . GLU A 1 226 ? -2.830 -16.447 18.221 1.00 56.47 226 GLU A N 1
ATOM 1836 C CA . GLU A 1 226 ? -3.333 -16.883 16.905 1.00 56.47 226 GLU A CA 1
ATOM 1837 C C . GLU A 1 226 ? -3.506 -15.708 15.932 1.00 56.47 226 GLU A C 1
ATOM 1839 O O . GLU A 1 226 ? -3.167 -15.816 14.748 1.00 56.47 226 GLU A O 1
ATOM 1844 N N . PHE A 1 227 ? -4.013 -14.571 16.420 1.00 51.53 227 PHE A N 1
ATOM 1845 C CA . PHE A 1 227 ? -4.154 -13.361 15.616 1.00 51.53 227 PHE A CA 1
ATOM 1846 C C . PHE A 1 227 ? -2.795 -12.781 15.207 1.00 51.53 227 PHE A C 1
ATOM 1848 O O . PHE A 1 227 ? -2.621 -12.423 14.041 1.00 51.53 227 PHE A O 1
ATOM 1855 N N . GLN A 1 228 ? -1.825 -12.714 16.127 1.00 50.81 228 GLN A N 1
ATOM 1856 C CA . GLN A 1 228 ? -0.469 -12.233 15.831 1.00 50.81 228 GLN A CA 1
ATOM 1857 C C . GLN A 1 228 ? 0.211 -13.094 14.761 1.00 50.81 228 GLN A C 1
ATOM 1859 O O . GLN A 1 228 ? 0.794 -12.555 13.820 1.00 50.81 228 GLN A O 1
ATOM 1864 N N . GLU A 1 229 ? 0.084 -14.419 14.848 1.00 54.91 229 GLU A N 1
ATOM 1865 C CA . GLU A 1 229 ? 0.661 -15.329 13.856 1.00 54.91 229 GLU A CA 1
ATOM 1866 C C . GLU A 1 229 ? -0.046 -15.196 12.496 1.00 54.91 229 GLU A C 1
ATOM 1868 O O . GLU A 1 229 ? 0.609 -15.108 11.457 1.00 54.91 229 GLU A O 1
ATOM 1873 N N . ALA A 1 230 ? -1.379 -15.078 12.473 1.00 50.16 230 ALA A N 1
ATOM 1874 C CA . ALA A 1 230 ? -2.130 -14.831 11.240 1.00 50.16 230 ALA A CA 1
ATOM 1875 C C . ALA A 1 230 ? -1.772 -13.480 10.592 1.00 50.16 230 ALA A C 1
ATOM 1877 O O . ALA A 1 230 ? -1.673 -13.386 9.366 1.00 50.16 230 ALA A O 1
ATOM 1878 N N . TYR A 1 231 ? -1.539 -12.446 11.403 1.00 44.78 231 TYR A N 1
ATOM 1879 C CA . TYR A 1 231 ? -1.109 -11.126 10.948 1.00 44.78 231 TYR A CA 1
ATOM 1880 C C . TYR A 1 231 ? 0.321 -11.145 10.397 1.00 44.78 231 TYR A C 1
ATOM 1882 O O . TYR A 1 231 ? 0.588 -10.563 9.346 1.00 44.78 231 TYR A O 1
ATOM 1890 N N . LYS A 1 232 ? 1.235 -11.862 11.057 1.00 47.66 232 LYS A N 1
ATOM 1891 C CA . LYS A 1 232 ? 2.606 -12.069 10.580 1.00 47.66 232 LYS A CA 1
ATOM 1892 C C . LYS A 1 232 ? 2.624 -12.800 9.238 1.00 47.66 232 LYS A C 1
ATOM 1894 O O . LYS A 1 232 ? 3.272 -12.347 8.299 1.00 47.66 232 LYS A O 1
ATOM 1899 N N . VAL A 1 233 ? 1.823 -13.857 9.103 1.00 47.34 233 VAL A N 1
ATOM 1900 C CA . VAL A 1 233 ? 1.634 -14.573 7.834 1.00 47.34 233 VAL A CA 1
ATOM 1901 C C . VAL A 1 233 ? 1.037 -13.654 6.757 1.00 47.34 233 VAL A C 1
ATOM 1903 O O . VAL A 1 233 ? 1.466 -13.707 5.608 1.00 47.34 233 VAL A O 1
ATOM 1906 N N . PHE A 1 234 ? 0.103 -12.764 7.104 1.00 41.00 234 PHE A N 1
ATOM 1907 C CA . PHE A 1 234 ? -0.440 -11.757 6.183 1.00 41.00 234 PHE A CA 1
ATOM 1908 C C . PHE A 1 234 ? 0.606 -10.715 5.740 1.00 41.00 234 PHE A C 1
ATOM 1910 O O . PHE A 1 234 ? 0.600 -10.294 4.583 1.00 41.00 234 PHE A O 1
ATOM 1917 N N . ALA A 1 235 ? 1.511 -10.312 6.635 1.00 40.19 235 ALA A N 1
ATOM 1918 C CA . ALA A 1 235 ? 2.581 -9.353 6.357 1.00 40.19 235 ALA A CA 1
ATOM 1919 C C . ALA A 1 235 ? 3.732 -9.952 5.524 1.00 40.19 235 ALA A C 1
ATOM 1921 O O . ALA A 1 235 ? 4.341 -9.250 4.717 1.00 40.19 235 ALA A O 1
ATOM 1922 N N . GLU A 1 236 ? 4.009 -11.248 5.688 1.00 41.06 236 GLU A N 1
ATOM 1923 C CA . GLU A 1 236 ? 5.110 -11.963 5.026 1.00 41.06 236 GLU A CA 1
ATOM 1924 C C . GLU A 1 236 ? 4.700 -12.630 3.692 1.00 41.06 236 GLU A C 1
ATOM 1926 O O . GLU A 1 236 ? 5.562 -13.091 2.939 1.00 41.06 236 GLU A O 1
ATOM 1931 N N . GLN A 1 237 ? 3.405 -12.681 3.349 1.00 38.62 237 GLN A N 1
ATOM 1932 C CA . GLN A 1 237 ? 2.940 -13.410 2.164 1.00 38.62 237 GLN A CA 1
ATOM 1933 C C . GLN A 1 237 ? 3.315 -12.753 0.821 1.00 38.62 237 GLN A C 1
ATOM 1935 O O . GLN A 1 237 ? 3.021 -11.596 0.510 1.00 38.62 237 GLN A O 1
ATOM 1940 N N . THR A 1 238 ? 3.924 -13.575 -0.034 1.00 35.66 238 THR A N 1
ATOM 1941 C CA . THR A 1 238 ? 4.320 -13.290 -1.421 1.00 35.66 238 THR A CA 1
ATOM 1942 C C . THR A 1 238 ? 3.274 -13.722 -2.458 1.00 35.66 238 THR A C 1
ATOM 1944 O O . THR A 1 238 ? 3.559 -13.685 -3.653 1.00 35.66 238 THR A O 1
ATOM 1947 N N . TYR A 1 239 ? 2.054 -14.080 -2.045 1.00 31.70 239 TYR A N 1
ATOM 1948 C CA . TYR A 1 239 ? 0.954 -14.437 -2.946 1.00 31.70 239 TYR A CA 1
ATOM 1949 C C . TYR A 1 239 ? -0.349 -13.710 -2.587 1.00 31.70 239 TYR A C 1
ATOM 1951 O O . TYR A 1 239 ? -0.538 -13.261 -1.462 1.00 31.70 239 TYR A O 1
ATOM 1959 N N . ASP A 1 240 ? -1.183 -13.549 -3.611 1.00 36.41 240 ASP A N 1
ATOM 1960 C CA . ASP A 1 240 ? -2.426 -12.777 -3.702 1.00 36.41 240 ASP A CA 1
ATOM 1961 C C . ASP A 1 240 ? -3.242 -12.654 -2.395 1.00 36.41 240 ASP A C 1
ATOM 1963 O O . ASP A 1 240 ? -3.801 -13.618 -1.879 1.00 36.41 240 ASP A O 1
ATOM 1967 N N . CYS A 1 241 ? -3.348 -11.425 -1.883 1.00 34.59 241 CYS A N 1
ATOM 1968 C CA . CYS A 1 241 ? -4.053 -11.084 -0.643 1.00 34.59 241 CYS A CA 1
ATOM 1969 C C . CYS A 1 241 ? -5.589 -11.003 -0.786 1.00 34.59 241 CYS A C 1
ATOM 1971 O O . CYS A 1 241 ? -6.264 -10.516 0.122 1.00 34.59 241 CYS A O 1
ATOM 1973 N N . LEU A 1 242 ? -6.141 -11.491 -1.903 1.00 38.09 242 LEU A N 1
ATOM 1974 C CA . LEU A 1 242 ? -7.578 -11.679 -2.133 1.00 38.09 242 LEU A CA 1
ATOM 1975 C C . LEU A 1 242 ? -8.079 -13.093 -1.806 1.00 38.09 242 LEU A C 1
ATOM 1977 O O . LEU A 1 242 ? -9.199 -13.436 -2.189 1.00 38.09 242 LEU A O 1
ATOM 1981 N N . ASP A 1 243 ? -7.308 -13.915 -1.091 1.00 40.16 243 ASP A N 1
ATOM 1982 C CA . ASP A 1 243 ? -7.866 -15.170 -0.602 1.00 40.16 243 ASP A CA 1
ATOM 1983 C C . ASP A 1 243 ? -8.933 -14.886 0.475 1.00 40.16 243 ASP A C 1
ATOM 1985 O O . ASP A 1 243 ? -8.673 -14.311 1.537 1.00 40.16 243 ASP A O 1
ATOM 1989 N N . LEU A 1 244 ? -10.172 -15.278 0.163 1.00 34.91 244 LEU A N 1
ATOM 1990 C CA . LEU A 1 244 ? -11.401 -15.103 0.954 1.00 34.91 244 LEU A CA 1
ATOM 1991 C C . LEU A 1 244 ? -11.303 -15.701 2.372 1.00 34.91 244 LEU A C 1
ATOM 1993 O O . LEU A 1 244 ? -12.157 -15.450 3.222 1.00 34.91 244 LEU A O 1
ATOM 1997 N N . THR A 1 245 ? -10.247 -16.465 2.639 1.00 39.34 245 THR A N 1
ATOM 1998 C CA . THR A 1 245 ? -9.924 -17.115 3.908 1.00 39.34 245 THR A CA 1
ATOM 1999 C C . THR A 1 245 ? -9.612 -16.130 5.040 1.00 39.34 245 THR A C 1
ATOM 2001 O O . THR A 1 245 ? -9.994 -16.386 6.181 1.00 39.34 245 THR A O 1
ATOM 2004 N N . ASN A 1 246 ? -8.988 -14.977 4.768 1.00 43.94 246 ASN A N 1
ATOM 2005 C CA . ASN A 1 246 ? -8.637 -14.014 5.827 1.00 43.94 246 ASN A CA 1
ATOM 2006 C C . ASN A 1 246 ? -9.837 -13.183 6.305 1.00 43.94 246 ASN A C 1
ATOM 2008 O O . ASN A 1 246 ? -9.939 -12.866 7.488 1.00 43.94 246 ASN A O 1
ATOM 2012 N N . VAL A 1 247 ? -10.781 -12.885 5.410 1.00 44.25 247 VAL A N 1
ATOM 2013 C CA . VAL A 1 247 ? -12.026 -12.170 5.743 1.00 44.25 247 VAL A CA 1
ATOM 2014 C C . VAL A 1 247 ? -12.924 -13.050 6.621 1.00 44.25 247 VAL A C 1
ATOM 2016 O O . VAL A 1 247 ? -13.468 -12.582 7.618 1.00 44.25 247 VAL A O 1
ATOM 2019 N N . GLN A 1 248 ? -12.996 -14.348 6.305 1.00 49.72 248 GLN A N 1
ATOM 2020 C CA . GLN A 1 248 ? -13.729 -15.337 7.102 1.00 49.72 248 GLN A CA 1
ATOM 2021 C C . GLN A 1 248 ? -13.141 -15.527 8.506 1.00 49.72 248 GLN A C 1
ATOM 2023 O O . GLN A 1 248 ? -13.894 -15.698 9.459 1.00 49.72 248 GLN A O 1
ATOM 2028 N N . LYS A 1 249 ? -11.812 -15.463 8.659 1.00 52.91 249 LYS A N 1
ATOM 2029 C CA . LYS A 1 249 ? -11.156 -15.578 9.973 1.00 52.91 249 LYS A CA 1
ATOM 2030 C C . LYS A 1 249 ? -11.464 -14.406 10.901 1.00 52.91 249 LYS A C 1
ATOM 2032 O O . LYS A 1 249 ? -11.662 -14.622 12.091 1.00 52.91 249 LYS A O 1
ATOM 2037 N N . VAL A 1 250 ? -11.514 -13.180 10.377 1.00 52.53 250 VAL A N 1
ATOM 2038 C CA . VAL A 1 250 ? -11.863 -12.011 11.201 1.00 52.53 250 VAL A CA 1
ATOM 2039 C C . VAL A 1 250 ? -13.315 -12.098 11.666 1.00 52.53 250 VAL A C 1
ATOM 2041 O O . VAL A 1 250 ? -13.593 -11.872 12.838 1.00 52.53 250 VAL A O 1
ATOM 2044 N N . GLU A 1 251 ? -14.228 -12.502 10.783 1.00 61.91 251 GLU A N 1
ATOM 2045 C CA . GLU A 1 251 ? -15.630 -12.714 11.157 1.00 61.91 251 GLU A CA 1
ATOM 2046 C C . GLU A 1 251 ? -15.796 -13.838 12.201 1.00 61.91 251 GLU A C 1
ATOM 2048 O O . GLU A 1 251 ? -16.631 -13.732 13.099 1.00 61.91 251 GLU A O 1
ATOM 2053 N N . ASP A 1 252 ? -14.983 -14.897 12.131 1.00 66.88 252 ASP A N 1
ATOM 2054 C CA . ASP A 1 252 ? -14.985 -15.977 13.127 1.00 66.88 252 ASP A CA 1
ATOM 2055 C C . ASP A 1 252 ? -14.520 -15.495 14.513 1.00 66.88 252 ASP A C 1
ATOM 2057 O O . ASP A 1 252 ? -15.147 -15.807 15.529 1.00 66.88 252 ASP A O 1
ATOM 2061 N N . ILE A 1 253 ? -13.478 -14.658 14.567 1.00 64.12 253 ILE A N 1
ATOM 2062 C CA . ILE A 1 253 ? -13.010 -14.030 15.813 1.00 64.12 253 ILE A CA 1
ATOM 2063 C C . ILE A 1 253 ? -14.103 -13.138 16.418 1.00 64.12 253 ILE A C 1
ATOM 2065 O O . ILE A 1 253 ? -14.323 -13.183 17.629 1.00 64.12 253 ILE A O 1
ATOM 2069 N N . ASP A 1 254 ? -14.837 -12.381 15.600 1.00 68.75 254 ASP A N 1
ATOM 2070 C CA . ASP A 1 254 ? -15.927 -11.518 16.074 1.00 68.75 254 ASP A CA 1
ATOM 2071 C C . ASP A 1 254 ? -17.048 -12.315 16.725 1.00 68.75 254 ASP A C 1
ATOM 2073 O O . ASP A 1 254 ? -17.519 -11.959 17.804 1.00 68.75 254 ASP A O 1
ATOM 2077 N N . ARG A 1 255 ? -17.450 -13.424 16.098 1.00 75.88 255 ARG A N 1
ATOM 2078 C CA . ARG A 1 255 ? -18.478 -14.318 16.648 1.00 75.88 255 ARG A CA 1
ATOM 2079 C C . ARG A 1 255 ? -18.022 -14.956 17.957 1.00 75.88 255 ARG A C 1
ATOM 2081 O O . ARG A 1 255 ? -18.806 -15.078 18.902 1.00 75.88 255 ARG A O 1
ATOM 2088 N N . ARG A 1 256 ? -16.743 -15.337 18.045 1.00 74.56 256 ARG A N 1
ATOM 2089 C CA . ARG A 1 256 ? -16.151 -15.863 19.284 1.00 74.56 256 ARG A CA 1
ATOM 2090 C C . ARG A 1 256 ? -16.141 -14.800 20.386 1.00 74.56 256 ARG A C 1
ATOM 2092 O O . ARG A 1 256 ? -16.554 -15.104 21.503 1.00 74.56 256 ARG A O 1
ATOM 2099 N N . LEU A 1 257 ? -15.760 -13.558 20.080 1.00 71.44 257 LEU A N 1
ATOM 2100 C CA . LEU A 1 257 ? -15.796 -12.438 21.030 1.00 71.44 257 LEU A CA 1
ATOM 2101 C C . LEU A 1 257 ? -17.220 -12.100 21.488 1.00 71.44 257 LEU A C 1
ATOM 2103 O O . LEU A 1 257 ? -17.430 -11.903 22.684 1.00 71.44 257 LEU A O 1
ATOM 2107 N N . GLY A 1 258 ? -18.200 -12.093 20.580 1.00 74.44 258 GLY A N 1
ATOM 2108 C CA . GLY A 1 258 ? -19.617 -11.916 20.922 1.00 74.44 258 GLY A CA 1
ATOM 2109 C C . GLY A 1 258 ? -20.117 -12.995 21.886 1.00 74.44 258 GLY A C 1
ATOM 2110 O O . GLY A 1 258 ? -20.763 -12.692 22.891 1.00 74.44 258 GLY A O 1
ATOM 2111 N N . THR A 1 259 ? -19.716 -14.248 21.661 1.00 78.38 259 THR A N 1
ATOM 2112 C CA . THR A 1 259 ? -20.038 -15.368 22.561 1.00 78.38 259 THR A CA 1
ATOM 2113 C C . THR A 1 259 ? -19.412 -15.187 23.948 1.00 78.38 259 THR A C 1
ATOM 2115 O O . THR A 1 259 ? -20.092 -15.369 24.959 1.00 78.38 259 THR A O 1
ATOM 2118 N N . VAL A 1 260 ? -18.134 -14.791 24.015 1.00 77.44 260 VAL A N 1
ATOM 2119 C CA . VAL A 1 260 ? -17.437 -14.516 25.285 1.00 77.44 260 VAL A CA 1
ATOM 2120 C C . VAL A 1 260 ? -18.103 -13.363 26.036 1.00 77.44 260 VAL A C 1
ATOM 2122 O O . VAL A 1 260 ? -18.295 -13.469 27.246 1.00 77.44 260 VAL A O 1
ATOM 2125 N N . PHE A 1 261 ? -18.500 -12.296 25.335 1.00 81.62 261 PHE A N 1
ATOM 2126 C CA . PHE A 1 261 ? -19.221 -11.174 25.934 1.00 81.62 261 PHE A CA 1
ATOM 2127 C C . PHE A 1 261 ? -20.536 -11.624 26.569 1.00 81.62 261 PHE A C 1
ATOM 2129 O O . PHE A 1 261 ? -20.773 -11.341 27.740 1.00 81.62 261 PHE A O 1
ATOM 2136 N N . ILE A 1 262 ? -21.366 -12.363 25.825 1.00 83.69 262 ILE A N 1
ATOM 2137 C CA . ILE A 1 262 ? -22.645 -12.884 26.327 1.00 83.69 262 ILE A CA 1
ATOM 2138 C C . ILE A 1 262 ? -22.424 -13.740 27.575 1.00 83.69 262 ILE A C 1
ATOM 2140 O O . ILE A 1 262 ? -23.120 -13.563 28.572 1.00 83.69 262 ILE A O 1
ATOM 2144 N N . GLN A 1 263 ? -21.438 -14.636 27.537 1.00 80.31 263 GLN A N 1
ATOM 2145 C CA . GLN A 1 263 ? -21.155 -15.538 28.646 1.00 80.31 263 GLN A CA 1
ATOM 2146 C C . GLN A 1 263 ? -20.645 -14.791 29.887 1.00 80.31 263 GLN A C 1
ATOM 2148 O O . GLN A 1 263 ? -21.064 -15.096 31.000 1.00 80.31 263 GLN A O 1
ATOM 2153 N N . ALA A 1 264 ? -19.775 -13.796 29.704 1.00 78.25 264 ALA A N 1
ATOM 2154 C CA . ALA A 1 264 ? -19.296 -12.951 30.792 1.00 78.25 264 ALA A CA 1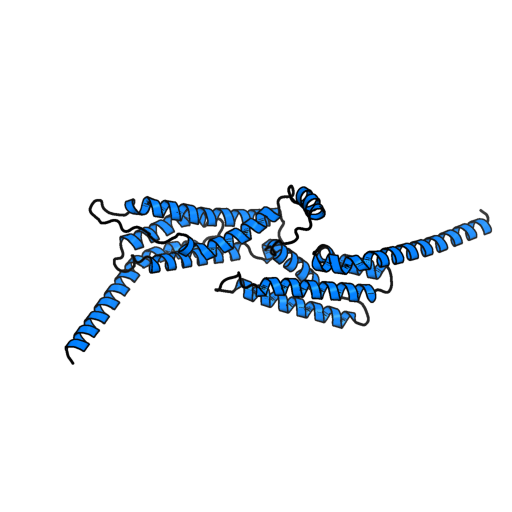
ATOM 2155 C C . ALA A 1 264 ? -20.405 -12.050 31.360 1.00 78.25 264 ALA A C 1
ATOM 2157 O O . ALA A 1 264 ? -20.426 -11.799 32.563 1.00 78.25 264 ALA A O 1
ATOM 2158 N N . PHE A 1 265 ? -21.335 -11.594 30.516 1.00 83.50 265 PHE A N 1
ATOM 2159 C CA . PHE A 1 265 ? -22.493 -10.806 30.934 1.00 83.50 265 PHE A CA 1
ATOM 2160 C C . PHE A 1 265 ? -23.461 -11.653 31.769 1.00 83.50 265 PHE A C 1
ATOM 2162 O O . PHE A 1 265 ? -23.949 -11.193 32.795 1.00 83.50 265 PHE A O 1
ATOM 2169 N N . ASP A 1 266 ? -23.703 -12.902 31.367 1.00 83.62 266 ASP A N 1
ATOM 2170 C CA . ASP A 1 266 ? -24.580 -13.826 32.098 1.00 83.62 266 ASP A CA 1
ATOM 2171 C C . ASP A 1 266 ? -23.984 -14.291 33.437 1.00 83.62 266 ASP A C 1
ATOM 2173 O O . ASP A 1 266 ? -24.729 -14.546 34.384 1.00 83.62 266 ASP A O 1
ATOM 2177 N N . ASP A 1 267 ? -22.653 -14.359 33.542 1.00 82.12 267 ASP A N 1
ATOM 2178 C CA . ASP A 1 267 ? -21.941 -14.680 34.786 1.00 82.12 267 ASP A CA 1
ATOM 2179 C C . ASP A 1 267 ? -21.778 -13.443 35.717 1.00 82.12 267 ASP A C 1
ATOM 2181 O O . ASP A 1 267 ? -21.312 -13.590 36.853 1.00 82.12 267 ASP A O 1
ATOM 2185 N N . ALA A 1 268 ? -22.160 -12.229 35.287 1.00 79.69 268 ALA A N 1
ATOM 2186 C CA . ALA A 1 268 ? -22.020 -11.009 36.087 1.00 79.69 268 ALA A CA 1
ATOM 2187 C C . ALA A 1 268 ? -23.041 -10.957 37.241 1.00 79.69 268 ALA A C 1
ATOM 2189 O O . ALA A 1 268 ? -24.255 -10.957 37.041 1.00 79.69 268 ALA A O 1
ATOM 2190 N N . SER A 1 269 ? -22.546 -10.881 38.481 1.00 74.19 269 SER A N 1
ATOM 2191 C CA . SER A 1 269 ? -23.383 -10.949 39.688 1.00 74.19 269 SER A CA 1
ATOM 2192 C C . SER A 1 269 ? -24.069 -9.636 40.066 1.00 74.19 269 SER A C 1
ATOM 2194 O O . SER A 1 269 ? -25.062 -9.653 40.792 1.00 74.19 269 SER A O 1
ATOM 2196 N N . ASP A 1 270 ? -23.541 -8.499 39.615 1.00 77.69 270 ASP A N 1
ATOM 2197 C CA . ASP A 1 270 ? -24.078 -7.180 39.932 1.00 77.69 270 ASP A CA 1
ATOM 2198 C C . ASP A 1 270 ? -23.794 -6.151 38.827 1.00 77.69 270 ASP A C 1
ATOM 2200 O O . ASP A 1 270 ? -23.097 -6.392 37.833 1.00 77.69 270 ASP A O 1
ATOM 2204 N N . LEU A 1 271 ? -24.402 -4.980 39.002 1.00 79.69 271 LEU A N 1
ATOM 2205 C CA . LEU A 1 271 ? -24.352 -3.886 38.046 1.00 79.69 271 LEU A CA 1
ATOM 2206 C C . LEU A 1 271 ? -22.931 -3.333 37.867 1.00 79.69 271 LEU A C 1
ATOM 2208 O O . LEU A 1 271 ? -22.569 -2.943 36.761 1.00 79.69 271 LEU A O 1
ATOM 2212 N N . GLU A 1 272 ? -22.112 -3.332 38.919 1.00 76.06 272 GLU A N 1
ATOM 2213 C CA . GLU A 1 272 ? -20.740 -2.826 38.864 1.00 76.06 272 GLU A CA 1
ATOM 2214 C C . GLU A 1 272 ? -19.842 -3.746 38.026 1.00 76.06 272 GLU A C 1
ATOM 2216 O O . GLU A 1 272 ? -19.099 -3.271 37.166 1.00 76.06 272 GLU A O 1
ATOM 2221 N N . HIS A 1 273 ? -19.953 -5.064 38.213 1.00 75.44 273 HIS A N 1
ATOM 2222 C CA . HIS A 1 273 ? -19.254 -6.055 37.390 1.00 75.44 273 HIS A CA 1
ATOM 2223 C C . HIS A 1 273 ? -19.685 -5.966 35.922 1.00 75.44 273 HIS A C 1
ATOM 2225 O O . HIS A 1 273 ? -18.849 -6.054 35.023 1.00 75.44 273 HIS A O 1
ATOM 2231 N N . THR A 1 274 ? -20.971 -5.712 35.677 1.00 82.06 274 THR A N 1
ATOM 2232 C CA . THR A 1 274 ? -21.505 -5.548 34.318 1.00 82.06 274 THR A CA 1
ATOM 2233 C C . THR A 1 274 ? -20.967 -4.283 33.643 1.00 82.06 274 THR A C 1
ATOM 2235 O O . THR A 1 274 ? -20.575 -4.327 32.480 1.00 82.06 274 THR A O 1
ATOM 2238 N N . PHE A 1 275 ? -20.876 -3.157 34.361 1.00 75.75 275 PHE A N 1
ATOM 2239 C CA . PHE A 1 275 ? -20.280 -1.930 33.819 1.00 75.75 275 PHE A CA 1
ATOM 2240 C C . PHE A 1 275 ? -18.785 -2.075 33.532 1.00 75.75 275 PHE A C 1
ATOM 2242 O O . PHE A 1 275 ? -18.336 -1.615 32.485 1.00 75.75 275 PHE A O 1
ATOM 2249 N N . LYS A 1 276 ? -18.031 -2.770 34.393 1.00 72.75 276 LYS A N 1
ATOM 2250 C CA . LYS A 1 276 ? -16.620 -3.095 34.120 1.00 72.75 276 LYS A CA 1
ATOM 2251 C C . LYS A 1 276 ? -16.477 -3.947 32.862 1.00 72.75 276 LYS A C 1
ATOM 2253 O O . LYS A 1 276 ? -15.607 -3.674 32.046 1.00 72.75 276 LYS A O 1
ATOM 2258 N N . LEU A 1 277 ? -17.356 -4.930 32.657 1.00 74.06 277 LEU A N 1
ATOM 2259 C CA . LEU A 1 277 ? -17.365 -5.738 31.435 1.00 74.06 277 LEU A CA 1
ATOM 2260 C C . LEU A 1 277 ? -17.640 -4.888 30.181 1.00 74.06 277 LEU A C 1
ATOM 2262 O O . LEU A 1 277 ? -16.966 -5.057 29.165 1.00 74.06 277 LEU A O 1
ATOM 2266 N N . LEU A 1 278 ? -18.599 -3.961 30.256 1.00 73.19 278 LEU A N 1
ATOM 2267 C CA . LEU A 1 278 ? -18.895 -3.023 29.166 1.00 73.19 278 LEU A CA 1
ATOM 2268 C C . LEU A 1 278 ? -17.702 -2.107 28.867 1.00 73.19 278 LEU A C 1
ATOM 2270 O O . LEU A 1 278 ? -17.398 -1.867 27.702 1.00 73.19 278 LEU A O 1
ATOM 2274 N N . GLU A 1 279 ? -17.001 -1.637 29.898 1.00 65.19 279 GLU A N 1
ATOM 2275 C CA . GLU A 1 279 ? -15.789 -0.824 29.760 1.00 65.19 279 GLU A CA 1
ATOM 2276 C C . GLU A 1 279 ? -14.625 -1.621 29.148 1.00 65.19 279 GLU A C 1
ATOM 2278 O O . GLU A 1 279 ? -13.926 -1.114 28.272 1.00 65.19 279 GLU A O 1
ATOM 2283 N N . MET A 1 280 ? -14.455 -2.889 29.544 1.00 64.56 280 MET A N 1
ATOM 2284 C CA . MET A 1 280 ? -13.431 -3.787 28.998 1.00 64.56 280 MET A CA 1
ATOM 2285 C C . MET A 1 280 ? -13.628 -4.060 27.504 1.00 64.56 280 MET A C 1
ATOM 2287 O O . MET A 1 280 ? -12.649 -4.100 26.760 1.00 64.56 280 MET A O 1
ATOM 2291 N N . PHE A 1 281 ? -14.873 -4.254 27.059 1.00 68.19 281 PHE A N 1
ATOM 2292 C CA . PHE A 1 281 ? -15.166 -4.470 25.642 1.00 68.19 281 PHE A CA 1
ATOM 2293 C C . PHE A 1 281 ? -15.173 -3.157 24.846 1.00 68.19 281 PHE A C 1
ATOM 2295 O O . PHE A 1 281 ? -14.669 -3.129 23.725 1.00 68.19 281 PHE A O 1
ATOM 2302 N N . GLY A 1 282 ? -15.685 -2.061 25.412 1.00 70.81 282 GLY A N 1
ATOM 2303 C CA . GLY A 1 282 ? -15.612 -0.722 24.821 1.00 70.81 282 GLY A CA 1
ATOM 2304 C C . GLY A 1 282 ? -16.059 -0.682 23.354 1.00 70.81 282 GLY A C 1
ATOM 2305 O O . GLY A 1 282 ? -17.177 -1.075 23.026 1.00 70.81 282 GLY A O 1
ATOM 2306 N N . SER A 1 283 ? -15.156 -0.255 22.463 1.00 58.06 283 SER A N 1
ATOM 2307 C CA . SER A 1 283 ? -15.378 -0.165 21.009 1.00 58.06 283 SER A CA 1
ATOM 2308 C C . SER A 1 283 ? -15.662 -1.508 20.326 1.00 58.06 283 SER A C 1
ATOM 2310 O O . SER A 1 283 ? -16.261 -1.525 19.252 1.00 58.06 283 SER A O 1
ATOM 2312 N N . LEU A 1 284 ? -15.327 -2.649 20.944 1.00 62.56 284 LEU A N 1
ATOM 2313 C CA . LEU A 1 284 ? -15.685 -3.968 20.409 1.00 62.56 284 LEU A CA 1
ATOM 2314 C C . LEU A 1 284 ? -17.204 -4.160 20.328 1.00 62.56 284 LEU A C 1
ATOM 2316 O O . LEU A 1 284 ? -17.676 -4.867 19.441 1.00 62.56 284 LEU A O 1
ATOM 2320 N N . LEU A 1 285 ? -17.970 -3.510 21.212 1.00 67.88 285 LEU A N 1
ATOM 2321 C CA . LEU A 1 285 ? -19.436 -3.555 21.197 1.00 67.88 285 LEU A CA 1
ATOM 2322 C C . LEU A 1 285 ? -20.047 -2.738 20.057 1.00 67.88 285 LEU A C 1
ATOM 2324 O O . LEU A 1 285 ? -21.226 -2.903 19.766 1.00 67.88 285 LEU A O 1
ATOM 2328 N N . GLU A 1 286 ? -19.269 -1.878 19.401 1.00 66.25 286 GLU A N 1
ATOM 2329 C CA . GLU A 1 286 ? -19.718 -1.097 18.243 1.00 66.25 286 GLU A CA 1
ATOM 2330 C C . GLU A 1 286 ? -19.597 -1.898 16.935 1.00 66.25 286 GLU A C 1
ATOM 2332 O O . GLU A 1 286 ? -20.111 -1.487 15.892 1.00 66.25 286 GLU A O 1
ATOM 2337 N N . ARG A 1 287 ? -18.945 -3.070 16.972 1.00 62.78 287 ARG A N 1
ATOM 2338 C CA . ARG A 1 287 ? -18.733 -3.915 15.793 1.00 62.78 287 ARG A CA 1
ATOM 2339 C C . ARG A 1 287 ? -20.022 -4.647 15.417 1.00 62.78 287 ARG A C 1
ATOM 2341 O O . ARG A 1 287 ? -20.634 -5.238 16.297 1.00 62.78 287 ARG A O 1
ATOM 2348 N N . PRO A 1 288 ? -20.422 -4.716 14.134 1.00 62.28 288 PRO A N 1
ATOM 2349 C CA . PRO A 1 288 ? -21.777 -5.123 13.743 1.00 62.28 288 PRO A CA 1
ATOM 2350 C C . PRO A 1 288 ? -22.223 -6.493 14.269 1.00 62.28 288 PRO A C 1
ATOM 2352 O O . PRO A 1 288 ? -23.360 -6.641 14.708 1.00 62.28 288 PRO A O 1
ATOM 2355 N N . VAL A 1 289 ? -21.328 -7.486 14.236 1.00 68.38 289 VAL A N 1
ATOM 2356 C CA . VAL A 1 289 ? -21.613 -8.859 14.685 1.00 68.38 289 VAL A CA 1
ATOM 2357 C C . VAL A 1 289 ? -21.773 -8.907 16.207 1.00 68.38 289 VAL A C 1
ATOM 2359 O O . VAL A 1 289 ? -22.761 -9.429 16.710 1.00 68.38 289 VAL A O 1
ATOM 2362 N N . ILE A 1 290 ? -20.847 -8.282 16.938 1.00 69.81 290 ILE A N 1
ATOM 2363 C CA . ILE A 1 290 ? -20.850 -8.246 18.407 1.00 69.81 290 ILE A CA 1
ATOM 2364 C C . ILE A 1 290 ? -21.994 -7.365 18.925 1.00 69.81 290 ILE A C 1
ATOM 2366 O O . ILE A 1 290 ? -22.652 -7.721 19.894 1.00 69.81 290 ILE A O 1
ATOM 2370 N N . ALA A 1 291 ? -22.273 -6.242 18.263 1.00 72.31 291 ALA A N 1
ATOM 2371 C CA . ALA A 1 291 ? -23.369 -5.334 18.581 1.00 72.31 291 ALA A CA 1
ATOM 2372 C C . ALA A 1 291 ? -24.729 -6.025 18.438 1.00 72.31 291 ALA A C 1
ATOM 2374 O O . ALA A 1 291 ? -25.599 -5.849 19.289 1.00 72.31 291 ALA A O 1
ATOM 2375 N N . ALA A 1 292 ? -24.909 -6.828 17.382 1.00 76.75 292 ALA A N 1
ATOM 2376 C CA . ALA A 1 292 ? -26.124 -7.612 17.181 1.00 76.75 292 ALA A CA 1
ATOM 2377 C C . ALA A 1 292 ? -26.332 -8.630 18.315 1.00 76.75 292 ALA A C 1
ATOM 2379 O O . ALA A 1 292 ? -27.443 -8.751 18.833 1.00 76.75 292 ALA A O 1
ATOM 2380 N N . ASP A 1 293 ? -25.257 -9.289 18.744 1.00 77.38 293 ASP A N 1
ATOM 2381 C CA . ASP A 1 293 ? -25.271 -10.254 19.846 1.00 77.38 293 ASP A CA 1
ATOM 2382 C C . ASP A 1 293 ? -25.492 -9.571 21.215 1.00 77.38 293 ASP A C 1
ATOM 2384 O O . ASP A 1 293 ? -26.295 -10.026 22.035 1.00 77.38 293 ASP A O 1
ATOM 2388 N N . ALA A 1 294 ? -24.843 -8.428 21.455 1.00 75.56 294 ALA A N 1
ATOM 2389 C CA . ALA A 1 294 ? -24.954 -7.642 22.685 1.00 75.56 294 ALA A CA 1
ATOM 2390 C C . ALA A 1 294 ? -26.303 -6.917 22.820 1.00 75.56 294 ALA A C 1
ATOM 2392 O O . ALA A 1 294 ? -26.761 -6.672 23.940 1.00 75.56 294 ALA A O 1
ATOM 2393 N N . ALA A 1 295 ? -26.975 -6.613 21.702 1.00 79.19 295 ALA A N 1
ATOM 2394 C CA . ALA A 1 295 ? -28.250 -5.899 21.687 1.00 79.19 295 ALA A CA 1
ATOM 2395 C C . ALA A 1 295 ? -29.313 -6.567 22.575 1.00 79.19 295 ALA A C 1
ATOM 2397 O O . ALA A 1 295 ? -30.092 -5.885 23.247 1.00 79.19 295 ALA A O 1
ATOM 2398 N N . GLY A 1 296 ? -29.304 -7.903 22.627 1.00 82.38 296 GLY A N 1
ATOM 2399 C CA . GLY A 1 296 ? -30.219 -8.692 23.449 1.00 82.38 296 GLY A CA 1
ATOM 2400 C C . GLY A 1 296 ? -30.022 -8.536 24.961 1.00 82.38 296 GLY A C 1
ATOM 2401 O O . GLY A 1 296 ? -30.930 -8.877 25.714 1.00 82.38 296 GLY A O 1
ATOM 2402 N N . LYS A 1 297 ? -28.879 -8.006 25.418 1.00 82.75 297 LYS A N 1
ATOM 2403 C CA . LYS A 1 297 ? -28.522 -7.882 26.844 1.00 82.75 297 LYS A CA 1
ATOM 2404 C C . LYS A 1 297 ? -28.801 -6.500 27.442 1.00 82.75 297 LYS A C 1
ATOM 2406 O O . LYS A 1 297 ? -28.897 -6.370 28.662 1.00 82.75 297 LYS A O 1
ATOM 2411 N N . TYR A 1 298 ? -29.012 -5.464 26.625 1.00 79.62 298 TYR A N 1
ATOM 2412 C CA . TYR A 1 298 ? -29.355 -4.125 27.133 1.00 79.62 298 TYR A CA 1
ATOM 2413 C C . TYR A 1 298 ? -30.635 -4.078 27.989 1.00 79.62 298 TYR A C 1
ATOM 2415 O O . TYR A 1 298 ? -30.632 -3.359 28.991 1.00 79.62 298 TYR A O 1
ATOM 2423 N N . PRO A 1 299 ? -31.715 -4.832 27.686 1.00 84.88 299 PRO A N 1
ATOM 2424 C CA . PRO A 1 299 ? -32.881 -4.891 28.569 1.00 84.88 299 PRO A CA 1
ATOM 2425 C C . PRO A 1 299 ? -32.545 -5.407 29.977 1.00 84.88 299 PRO A C 1
ATOM 2427 O O . PRO A 1 299 ? -33.061 -4.880 30.965 1.00 84.88 299 PRO A O 1
ATOM 2430 N N . ASP A 1 300 ? -31.645 -6.389 30.086 1.00 84.19 300 ASP A N 1
ATOM 2431 C CA . ASP A 1 300 ? -31.181 -6.908 31.374 1.00 84.19 300 ASP A CA 1
ATOM 2432 C C . ASP A 1 300 ? -30.328 -5.890 32.131 1.00 84.19 300 ASP A C 1
ATOM 2434 O O . ASP A 1 300 ? -30.536 -5.701 33.330 1.00 84.19 300 ASP A O 1
ATOM 2438 N N . LEU A 1 301 ? -29.460 -5.150 31.435 1.00 82.38 301 LEU A N 1
ATOM 2439 C CA . LEU A 1 301 ? -28.699 -4.046 32.029 1.00 82.38 301 LEU A CA 1
ATOM 2440 C C . LEU A 1 301 ? -29.627 -2.969 32.614 1.00 82.38 301 LEU A C 1
ATOM 2442 O O . LEU A 1 301 ? -29.446 -2.531 33.751 1.00 82.38 301 LEU A O 1
ATOM 2446 N N . VAL A 1 302 ? -30.662 -2.570 31.866 1.00 84.56 302 VAL A N 1
ATOM 2447 C CA . VAL A 1 302 ? -31.659 -1.586 32.324 1.00 84.56 302 VAL A CA 1
ATOM 2448 C C . VAL A 1 302 ? -32.419 -2.103 33.547 1.00 84.56 302 VAL A C 1
ATOM 2450 O O . VAL A 1 302 ? -32.684 -1.340 34.482 1.00 84.56 302 VAL A O 1
ATOM 2453 N N . ARG A 1 303 ? -32.739 -3.401 33.588 1.00 86.00 303 ARG A N 1
ATOM 2454 C CA . ARG A 1 303 ? -33.368 -4.039 34.751 1.00 86.00 303 ARG A CA 1
ATOM 2455 C C . ARG A 1 303 ? -32.448 -4.019 35.973 1.00 86.00 303 ARG A C 1
ATOM 2457 O O . ARG A 1 303 ? -32.908 -3.660 37.056 1.00 86.00 303 ARG A O 1
ATOM 2464 N N . MET A 1 304 ? -31.166 -4.347 35.811 1.00 83.38 304 MET A N 1
ATOM 2465 C CA . MET A 1 304 ? -30.173 -4.284 36.892 1.00 83.38 304 MET A CA 1
ATOM 2466 C C . MET A 1 304 ? -30.014 -2.856 37.424 1.00 83.38 304 MET A C 1
ATOM 2468 O O . MET A 1 304 ? -30.035 -2.645 38.636 1.00 83.38 304 MET A O 1
ATOM 2472 N N . PHE A 1 305 ? -29.961 -1.865 36.531 1.00 83.50 305 PHE A N 1
ATOM 2473 C CA . PHE A 1 305 ? -29.903 -0.448 36.896 1.00 83.50 305 PHE A CA 1
ATOM 2474 C C . PHE A 1 305 ? -31.147 0.003 37.675 1.00 83.50 305 PHE A C 1
ATOM 2476 O O . PHE A 1 305 ? -31.048 0.663 38.709 1.00 83.50 305 PHE A O 1
ATOM 2483 N N . SER A 1 306 ? -32.331 -0.408 37.216 1.00 86.88 306 SER A N 1
ATOM 2484 C CA . SER A 1 306 ? -33.609 -0.100 37.871 1.00 86.88 306 SER A CA 1
ATOM 2485 C C . SER A 1 306 ? -33.716 -0.735 39.262 1.00 86.88 306 SER A C 1
ATOM 2487 O O . SER A 1 306 ? -34.249 -0.116 40.188 1.00 86.88 306 SER A O 1
ATOM 2489 N N . SER A 1 307 ? -33.187 -1.951 39.428 1.00 87.06 307 SER A N 1
ATOM 2490 C CA . SER A 1 307 ? -33.098 -2.619 40.731 1.00 87.06 307 SER A CA 1
ATOM 2491 C C . SER A 1 307 ? -32.177 -1.852 41.678 1.00 87.06 307 SER A C 1
ATOM 2493 O O . SER A 1 307 ? -32.598 -1.503 42.776 1.00 87.06 307 SER A O 1
ATOM 2495 N N . ALA A 1 308 ? -30.973 -1.490 41.226 1.00 84.38 308 ALA A N 1
ATOM 2496 C CA . ALA A 1 308 ? -30.014 -0.737 42.035 1.00 84.38 308 ALA A CA 1
ATOM 2497 C C . ALA A 1 308 ? -30.560 0.637 42.472 1.00 84.38 308 ALA A C 1
ATOM 2499 O O . ALA A 1 308 ? -30.389 1.046 43.621 1.00 84.38 308 ALA A O 1
ATOM 2500 N N . LEU A 1 309 ? -31.287 1.334 41.588 1.00 84.56 309 LEU A N 1
ATOM 2501 C CA . LEU A 1 309 ? -31.987 2.576 41.935 1.00 84.56 309 LEU A CA 1
ATOM 2502 C C . LEU A 1 309 ? -33.088 2.357 42.980 1.00 84.56 309 LEU A C 1
ATOM 2504 O O . LEU A 1 309 ? -33.290 3.204 43.8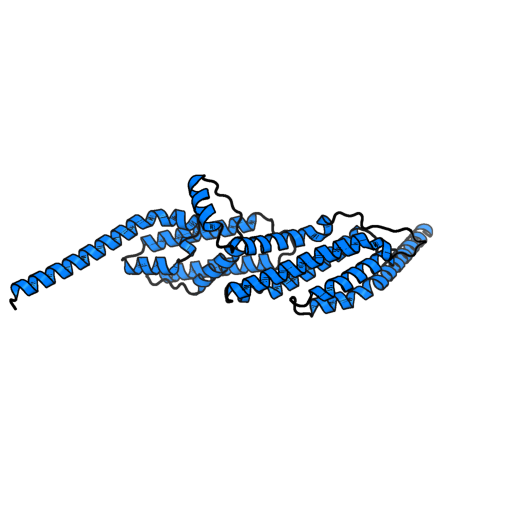52 1.00 84.56 309 LEU A O 1
ATOM 2508 N N . SER A 1 310 ? -33.807 1.237 42.897 1.00 89.44 310 SER A N 1
ATOM 2509 C CA . SER A 1 310 ? -34.852 0.888 43.864 1.00 89.44 310 SER A CA 1
ATOM 2510 C C . SER A 1 310 ? -34.260 0.612 45.247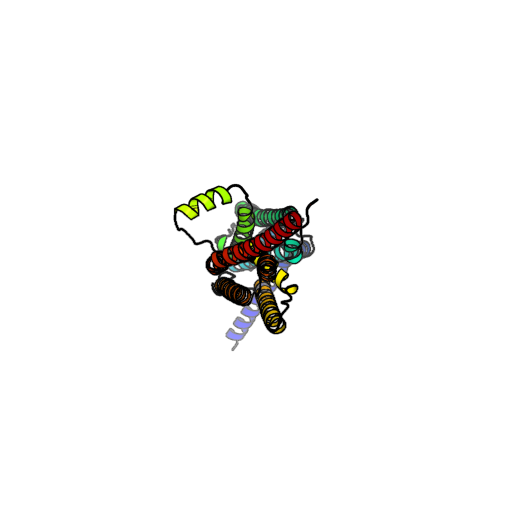 1.00 89.44 310 SER A C 1
ATOM 2512 O O . SER A 1 310 ? -34.803 1.091 46.245 1.00 89.44 310 SER A O 1
ATOM 2514 N N . ASP A 1 311 ? -33.114 -0.066 45.305 1.00 86.81 311 ASP A N 1
ATOM 2515 C CA . ASP A 1 311 ? -32.380 -0.320 46.547 1.00 86.81 311 ASP A CA 1
ATOM 2516 C C . ASP A 1 311 ? -31.864 0.986 47.168 1.00 86.81 311 ASP A C 1
ATOM 2518 O O . ASP A 1 311 ? -32.080 1.244 48.356 1.00 86.81 311 ASP A O 1
ATOM 2522 N N . ALA A 1 312 ? -31.272 1.870 46.358 1.00 86.81 312 ALA A N 1
ATOM 2523 C CA . ALA A 1 312 ? -30.827 3.190 46.806 1.00 86.81 312 ALA A CA 1
ATOM 2524 C C . ALA A 1 312 ? -31.993 4.044 47.333 1.00 86.81 312 ALA A C 1
ATOM 2526 O O . ALA A 1 312 ? -31.882 4.685 48.382 1.00 86.81 312 ALA A O 1
ATOM 2527 N N . ARG A 1 313 ? -33.145 4.012 46.648 1.00 87.12 313 ARG A N 1
ATOM 2528 C CA . ARG A 1 313 ? -34.365 4.695 47.095 1.00 87.12 313 ARG A CA 1
ATOM 2529 C C . ARG A 1 313 ? -34.847 4.158 48.439 1.00 87.12 313 ARG A C 1
ATOM 2531 O O . ARG A 1 313 ? -35.225 4.952 49.296 1.00 87.12 313 ARG A O 1
ATOM 2538 N N . LEU A 1 314 ? -34.828 2.840 48.636 1.00 89.44 314 LEU A N 1
ATOM 2539 C CA . LEU A 1 314 ? -35.242 2.217 49.892 1.00 89.44 314 LEU A CA 1
ATOM 2540 C C . LEU A 1 314 ? -34.339 2.641 51.056 1.00 89.44 314 LEU A C 1
ATOM 2542 O O . LEU A 1 314 ? -34.844 2.967 52.131 1.00 89.44 314 LEU A O 1
ATOM 2546 N N . ILE A 1 315 ? -33.022 2.665 50.839 1.00 89.25 315 ILE A N 1
ATOM 2547 C CA . ILE A 1 315 ? -32.047 3.138 51.830 1.00 89.25 315 ILE A CA 1
ATOM 2548 C C . ILE A 1 315 ? -32.333 4.600 52.184 1.00 89.25 315 ILE A C 1
ATOM 2550 O O . ILE A 1 315 ? -32.494 4.924 53.359 1.00 89.25 315 ILE A O 1
ATOM 2554 N N . TYR A 1 316 ? -32.489 5.466 51.180 1.00 86.81 316 TYR A N 1
ATOM 2555 C CA . TYR A 1 316 ? -32.800 6.879 51.391 1.00 86.81 316 TYR A CA 1
ATOM 2556 C C . TYR A 1 316 ? -34.103 7.079 52.176 1.00 86.81 316 TYR A C 1
ATOM 2558 O O . TYR A 1 316 ? -34.123 7.799 53.170 1.00 86.81 316 TYR A O 1
ATOM 2566 N N . SER A 1 317 ? -35.186 6.400 51.782 1.00 89.31 317 SER A N 1
ATOM 2567 C CA . SER A 1 317 ? -36.473 6.503 52.477 1.00 89.31 317 SER A CA 1
ATOM 2568 C C . SER A 1 317 ? -36.389 6.057 53.937 1.00 89.31 317 SER A C 1
ATOM 2570 O O . SER A 1 317 ? -36.989 6.709 54.784 1.00 89.31 317 SER A O 1
ATOM 2572 N N . ARG A 1 318 ? -35.612 5.009 54.252 1.00 87.56 318 ARG A N 1
ATOM 2573 C CA . ARG A 1 318 ? -35.378 4.580 55.642 1.00 87.56 318 ARG A CA 1
ATOM 2574 C C . ARG A 1 318 ? -34.654 5.643 56.466 1.00 87.56 318 ARG A C 1
ATOM 2576 O O . ARG A 1 318 ? -35.040 5.866 57.607 1.00 87.56 318 ARG A O 1
ATOM 2583 N N . HIS A 1 319 ? -33.642 6.299 55.900 1.00 81.88 319 HIS A N 1
ATOM 2584 C CA . HIS A 1 319 ? -32.925 7.376 56.587 1.00 81.88 319 HIS A CA 1
ATOM 2585 C C . HIS A 1 319 ? -33.819 8.593 56.841 1.00 81.88 319 HIS A C 1
ATOM 2587 O O . HIS A 1 319 ? -33.866 9.079 57.964 1.00 81.88 319 HIS A O 1
ATOM 2593 N N . VAL A 1 320 ? -34.600 9.013 55.842 1.00 85.19 320 VAL A N 1
ATOM 2594 C CA . VAL A 1 320 ? -35.554 10.126 55.988 1.00 85.19 320 VAL A CA 1
ATOM 2595 C C . VAL A 1 320 ? -36.618 9.822 57.050 1.00 85.19 320 VAL A C 1
ATOM 2597 O O . VAL A 1 320 ? -36.971 10.693 57.839 1.00 85.19 320 VAL A O 1
ATOM 2600 N N . GLN A 1 321 ? -37.128 8.586 57.107 1.00 80.81 321 GLN A N 1
ATOM 2601 C CA . GLN A 1 321 ? -38.082 8.179 58.145 1.00 80.81 321 GLN A CA 1
ATOM 2602 C C . GLN A 1 321 ? -37.453 8.168 59.543 1.00 80.81 321 GLN A C 1
ATOM 2604 O O . GLN A 1 321 ? -38.081 8.637 60.486 1.00 80.81 321 GLN A O 1
ATOM 2609 N N . ALA A 1 322 ? -36.212 7.691 59.669 1.00 78.38 322 ALA A N 1
ATOM 2610 C CA . ALA A 1 322 ? -35.490 7.692 60.938 1.00 78.38 322 ALA A CA 1
ATOM 2611 C C . ALA A 1 322 ? -35.205 9.117 61.454 1.00 78.38 322 ALA A C 1
ATOM 2613 O O . ALA A 1 322 ? -35.313 9.354 62.653 1.00 78.38 322 ALA A O 1
ATOM 2614 N N . GLU A 1 323 ? -34.893 10.074 60.573 1.00 75.94 323 GLU A N 1
ATOM 2615 C CA . GLU A 1 323 ? -34.719 11.490 60.942 1.00 75.94 323 GLU A CA 1
ATOM 2616 C C . GLU A 1 323 ? -36.039 12.135 61.399 1.00 75.94 323 GLU A C 1
ATOM 2618 O O . GLU A 1 323 ? -36.066 12.850 62.399 1.00 75.94 323 GLU A O 1
ATOM 2623 N N . LEU A 1 324 ? -37.156 11.824 60.732 1.00 71.06 324 LEU A N 1
ATOM 2624 C CA . LEU A 1 324 ? -38.489 12.300 61.126 1.00 71.06 324 LEU A CA 1
ATOM 2625 C C . LEU A 1 324 ? -38.966 11.721 62.470 1.00 71.06 324 LEU A C 1
ATOM 2627 O O . LEU A 1 324 ? -39.720 12.380 63.186 1.00 71.06 324 LEU A O 1
ATOM 2631 N N . GLU A 1 325 ? -38.543 10.504 62.819 1.00 68.06 325 GLU A N 1
ATOM 2632 C CA . GLU A 1 325 ? -38.851 9.860 64.104 1.00 68.06 325 GLU A CA 1
ATOM 2633 C C . GLU A 1 325 ? -37.946 10.341 65.256 1.00 68.06 325 GLU A C 1
ATOM 2635 O O . GLU A 1 325 ? -38.338 10.226 66.419 1.00 68.06 325 GLU A O 1
ATOM 2640 N N . LEU A 1 326 ? -36.767 10.903 64.955 1.00 63.84 326 LEU A N 1
ATOM 2641 C CA . LEU A 1 326 ? -35.795 11.387 65.947 1.00 63.84 326 LEU A CA 1
ATOM 2642 C C . LEU A 1 326 ? -35.911 12.880 66.292 1.00 63.84 326 LEU A C 1
ATOM 2644 O O . LEU A 1 326 ? -35.336 13.283 67.299 1.00 63.84 326 LEU A O 1
ATOM 2648 N N . GLY A 1 327 ? -36.691 13.663 65.541 1.00 57.56 327 GLY A N 1
ATOM 2649 C CA . GLY A 1 327 ? -37.122 15.013 65.920 1.00 57.56 327 GLY A CA 1
ATOM 2650 C C . GLY A 1 327 ? -35.994 15.996 66.257 1.00 57.56 327 GLY A C 1
ATOM 2651 O O . GLY A 1 327 ? -35.796 16.314 67.429 1.00 57.56 327 GLY A O 1
ATOM 2652 N N . GLU A 1 328 ? -35.341 16.543 65.229 1.00 43.88 328 GLU A N 1
ATOM 2653 C CA . GLU A 1 328 ? -34.725 17.883 65.285 1.00 43.88 328 GLU A CA 1
ATOM 2654 C C . GLU A 1 328 ? -35.494 18.873 64.405 1.00 43.88 328 GLU A C 1
ATOM 2656 O O . GLU A 1 328 ? -35.850 18.504 63.260 1.00 43.88 328 GLU A O 1
#

Secondary structure (DSSP, 8-state):
-HHHHHHHHHHHHHHHHHHHHHHHHHGGGHHHHHHHHHS-GGG-HHHHHHHHHHHHHHHHH-TTT--HHHHHHHHHHHHHHHHHHHHHHT-HHHHHHS-HHHHHHHHHHHHHHHHHHHHHHHHHHHGGGGGS-TTSPP----S-THHHHHHHHHHHHHHHHHHHTT-TTTHHHHHHHHHHH--------HHHHHHHHHHHHHGGG----STTHHHHHHHHHHHHHHHHHHHHHHHH--S-TT-THHHHHHHHHHHHHHHHHHHHHHT--SHHHHHHHHHHHGGGGGSHHHHHHHHTTHHHHHHHHHHHHHHHHHHHHHHHHHHHHH--